Protein AF-A0A9E5TF34-F1 (afdb_monomer)

Radius of gyration: 21.6 Å; Cα contacts (8 Å, |Δi|>4): 154; chains: 1; bounding box: 51×28×66 Å

pLDDT: mean 82.05, std 12.71, range [47.19, 98.06]

Secondary structure (DSSP, 8-state):
---GGGTHHHHHHHHHHHHHHHHHHHHHHTTS-TTSTHHHHHHHHHHHHHHHHHHHHHHHHH-----HHHHHHHHHHHHHHHHHHHHS---S--HHHHHHHHHHHHHTT--TTT--TT-GGGGGG--TTGGG-S-TTS---S-HHHHHHHHHHHHS-S-HHHHHHHHHHHHHHHHHHHHHHHHHHTT---

Solvent-accessible surface area (backbone atoms only — not comparable to full-atom values): 10791 Å² total; per-residue (Å²): 130,85,60,75,67,71,64,51,47,61,53,30,38,48,29,50,48,49,28,55,52,44,53,56,52,38,58,56,49,72,75,53,72,91,90,51,74,47,66,60,52,36,51,50,44,50,51,53,28,52,50,32,45,52,51,25,52,52,55,47,72,76,53,75,66,77,52,57,71,44,53,51,50,46,53,52,51,53,50,52,53,50,53,54,61,65,73,49,78,82,82,87,62,46,59,67,43,44,40,38,47,45,6,46,38,44,72,71,75,41,67,41,68,81,46,24,73,67,36,75,92,46,53,90,73,62,53,90,58,55,78,57,34,65,70,37,82,48,44,61,85,73,55,73,74,57,48,54,53,21,32,56,57,41,68,64,78,59,65,62,69,64,51,53,51,52,49,52,50,51,51,52,51,50,48,53,52,50,53,52,51,48,32,61,74,68,70,48,80,105

Structure (mmCIF, N/CA/C/O backbone):
data_AF-A0A9E5TF34-F1
#
_entry.id   AF-A0A9E5TF34-F1
#
loop_
_atom_site.group_PDB
_atom_site.id
_atom_site.type_symbol
_atom_site.label_atom_id
_atom_site.label_alt_id
_atom_site.label_comp_id
_atom_site.label_asym_id
_atom_site.label_entity_id
_atom_site.label_seq_id
_atom_site.pdbx_PDB_ins_code
_atom_site.Cartn_x
_atom_site.Cartn_y
_atom_site.Cartn_z
_atom_site.occupancy
_atom_site.B_iso_or_equiv
_atom_site.auth_seq_id
_atom_site.auth_comp_id
_atom_site.auth_asym_id
_atom_site.auth_atom_id
_atom_site.pdbx_PDB_model_num
ATOM 1 N N . MET A 1 1 ? -25.375 3.883 40.857 1.00 47.19 1 MET A N 1
ATOM 2 C CA . MET A 1 1 ? -24.894 2.564 40.409 1.00 47.19 1 MET A CA 1
ATOM 3 C C . MET A 1 1 ? -24.081 2.859 39.172 1.00 47.19 1 MET A C 1
ATOM 5 O O . MET A 1 1 ? -24.678 3.246 38.175 1.00 47.19 1 MET A O 1
ATOM 9 N N . ASP A 1 2 ? -22.755 2.876 39.300 1.00 53.03 2 ASP A N 1
ATOM 10 C CA . ASP A 1 2 ? -21.880 3.090 38.150 1.00 53.03 2 ASP A CA 1
ATOM 11 C C . ASP A 1 2 ? -22.092 1.941 37.180 1.00 53.03 2 ASP A C 1
ATOM 13 O O . ASP A 1 2 ? -22.080 0.778 37.578 1.00 53.03 2 ASP A O 1
ATOM 17 N N . ASP A 1 3 ? -22.401 2.291 35.938 1.00 56.22 3 ASP A N 1
ATOM 18 C CA . ASP A 1 3 ? -22.606 1.331 34.872 1.00 56.22 3 ASP A CA 1
ATOM 19 C C . ASP A 1 3 ? -21.235 0.736 34.506 1.00 56.22 3 ASP A C 1
ATOM 21 O O . ASP A 1 3 ? -20.420 1.448 33.907 1.00 56.22 3 ASP A O 1
ATOM 25 N N . PRO A 1 4 ? -20.943 -0.535 34.852 1.00 54.88 4 PRO A N 1
ATOM 26 C CA . PRO A 1 4 ? -19.662 -1.161 34.524 1.00 54.88 4 PRO A CA 1
ATOM 27 C C . PRO A 1 4 ? -19.432 -1.239 33.003 1.00 54.88 4 PRO A C 1
ATOM 29 O O . PRO A 1 4 ? -18.316 -1.494 32.553 1.00 54.88 4 PRO A O 1
ATOM 32 N N . GLU A 1 5 ? -20.462 -0.988 32.185 1.00 51.44 5 GLU A N 1
ATOM 33 C CA . GLU A 1 5 ? -20.355 -0.884 30.729 1.00 51.44 5 GLU A CA 1
ATOM 34 C C . GLU A 1 5 ? -19.673 0.416 30.267 1.00 51.44 5 GLU A C 1
ATOM 36 O O . GLU A 1 5 ? -19.118 0.456 29.169 1.00 51.44 5 GLU A O 1
ATOM 41 N N . ARG A 1 6 ? -19.622 1.457 31.112 1.00 56.06 6 ARG A N 1
ATOM 42 C CA . ARG A 1 6 ? -18.973 2.746 30.808 1.00 56.06 6 ARG A CA 1
ATOM 43 C C . ARG A 1 6 ? -17.440 2.689 30.893 1.00 56.06 6 ARG A C 1
ATOM 45 O O . ARG A 1 6 ? -16.770 3.545 30.315 1.00 56.06 6 ARG A O 1
ATOM 52 N N . GLU A 1 7 ? -16.882 1.683 31.570 1.00 60.53 7 GLU A N 1
ATOM 53 C CA . GLU A 1 7 ? -15.438 1.559 31.831 1.00 60.53 7 GLU A CA 1
ATOM 54 C C . GLU A 1 7 ? -14.662 0.784 30.750 1.00 60.53 7 GLU A C 1
ATOM 56 O O . GLU A 1 7 ? -13.449 0.939 30.637 1.00 60.53 7 GLU A O 1
ATOM 61 N N . ILE A 1 8 ? -15.327 -0.012 29.904 1.00 59.19 8 ILE A N 1
ATOM 62 C CA . ILE A 1 8 ? -14.643 -0.913 28.951 1.00 59.19 8 ILE A CA 1
ATOM 63 C C . ILE A 1 8 ? -14.302 -0.222 27.623 1.00 59.19 8 ILE A C 1
ATOM 65 O O . ILE A 1 8 ? -13.216 -0.420 27.069 1.00 59.19 8 ILE A O 1
ATOM 69 N N . THR A 1 9 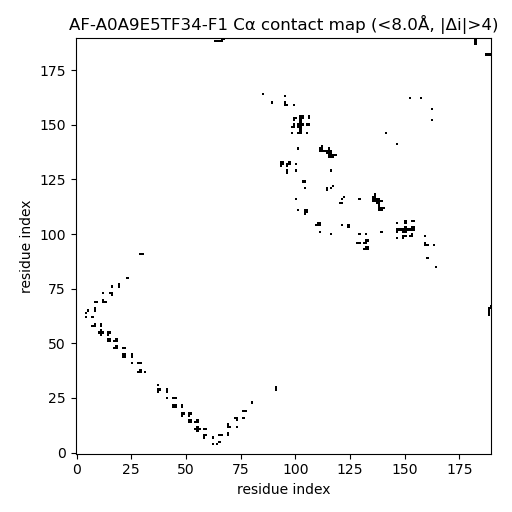? -15.192 0.625 27.109 1.00 64.06 9 THR A N 1
ATOM 70 C CA . THR A 1 9 ? -14.953 1.403 25.886 1.00 64.06 9 THR A CA 1
ATOM 71 C C . THR A 1 9 ? -13.684 2.264 25.934 1.00 64.06 9 THR A C 1
ATOM 73 O O . THR A 1 9 ? -12.927 2.236 24.957 1.00 64.06 9 THR A O 1
ATOM 76 N N . PRO A 1 10 ? -13.383 3.000 27.025 1.00 66.69 10 PRO A N 1
ATOM 77 C CA . PRO A 1 10 ? -12.146 3.768 27.093 1.00 66.69 10 PRO A CA 1
ATOM 78 C C . PRO A 1 10 ? -10.885 2.910 27.028 1.00 66.69 10 PRO A C 1
ATOM 80 O O . PRO A 1 10 ? -9.897 3.338 26.439 1.00 66.69 10 PRO A O 1
ATOM 83 N N . ILE A 1 11 ? -10.936 1.675 27.529 1.00 71.88 11 ILE A N 1
ATOM 84 C CA . ILE A 1 11 ? -9.816 0.732 27.456 1.00 71.88 11 ILE A CA 1
ATOM 85 C C . ILE A 1 11 ? -9.606 0.266 26.010 1.00 71.88 11 ILE A C 1
ATOM 87 O O . ILE A 1 11 ? -8.489 0.328 25.503 1.00 71.88 11 ILE A O 1
ATOM 91 N N . ALA A 1 12 ? -10.667 -0.147 25.309 1.00 68.38 12 ALA A N 1
ATOM 92 C CA . ALA A 1 12 ? -10.559 -0.591 23.917 1.00 68.38 12 ALA A CA 1
ATOM 93 C C . ALA A 1 12 ? -10.088 0.533 22.976 1.00 68.38 12 ALA A C 1
ATOM 95 O O . ALA A 1 12 ? -9.212 0.314 22.139 1.00 68.38 12 ALA A O 1
ATOM 96 N N . GLY A 1 13 ? -10.622 1.748 23.140 1.00 68.75 13 GLY A N 1
ATOM 97 C CA . GLY A 1 13 ? -10.180 2.920 22.383 1.00 68.75 13 GLY A CA 1
ATOM 98 C C . GLY A 1 13 ? -8.715 3.271 22.655 1.00 68.75 13 GLY A C 1
ATOM 99 O O . GLY A 1 13 ? -7.948 3.474 21.716 1.00 68.75 13 GLY A O 1
ATOM 100 N N . PHE A 1 14 ? -8.297 3.256 23.923 1.00 73.62 14 PHE A N 1
ATOM 101 C CA . PHE A 1 14 ? -6.904 3.474 24.313 1.00 73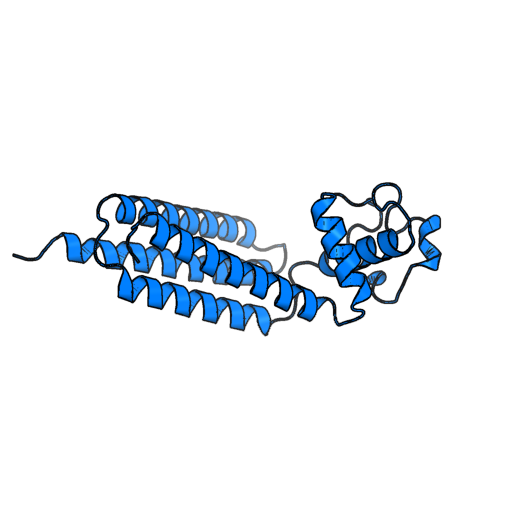.62 14 PHE A CA 1
ATOM 102 C C . PHE A 1 14 ? -5.949 2.444 23.694 1.00 73.62 14 PHE A C 1
ATOM 104 O O . PHE A 1 14 ? -4.907 2.826 23.162 1.00 73.62 14 PHE A O 1
ATOM 111 N N . LEU A 1 15 ? -6.311 1.156 23.696 1.00 76.12 15 LEU A N 1
ATOM 112 C CA . LEU A 1 15 ? -5.503 0.089 23.095 1.00 76.12 15 LEU A CA 1
ATOM 113 C C . LEU A 1 15 ? -5.318 0.275 21.580 1.00 76.12 15 LEU A C 1
ATOM 115 O O . LEU A 1 15 ? -4.223 0.045 21.066 1.00 76.12 15 LEU A O 1
ATOM 119 N N . LEU A 1 16 ? -6.351 0.737 20.867 1.00 75.25 16 LEU A N 1
ATOM 120 C CA . LEU A 1 16 ? -6.266 1.035 19.432 1.00 75.25 16 LEU A CA 1
ATOM 121 C C . LEU A 1 16 ? -5.418 2.283 19.140 1.00 75.25 16 LEU A C 1
ATOM 123 O O . LEU A 1 16 ? -4.656 2.299 18.173 1.00 75.25 16 LEU A O 1
ATOM 127 N N . CYS A 1 17 ? -5.486 3.307 19.993 1.00 74.69 17 CYS A N 1
ATOM 128 C CA . CYS A 1 17 ? -4.595 4.465 19.904 1.00 74.69 17 CYS A CA 1
ATOM 129 C C . CYS A 1 17 ? -3.131 4.072 20.173 1.00 74.69 17 CYS A C 1
ATOM 131 O O . CYS A 1 17 ? -2.233 4.484 19.439 1.00 74.69 17 CYS A O 1
ATOM 133 N N . LEU A 1 18 ? -2.889 3.236 21.190 1.00 73.62 18 LEU A N 1
ATOM 134 C CA . LEU A 1 18 ? -1.562 2.725 21.539 1.00 73.62 18 LEU A CA 1
ATOM 135 C C . LEU A 1 18 ? -0.967 1.880 20.404 1.00 73.62 18 LEU A C 1
ATOM 137 O O . LEU A 1 18 ? 0.204 2.047 20.077 1.00 73.62 18 LEU A O 1
ATOM 141 N N . LEU A 1 19 ? -1.779 1.041 19.752 1.00 75.50 19 LEU A N 1
ATOM 142 C CA . LEU A 1 19 ? -1.405 0.325 18.530 1.00 75.50 19 LEU A CA 1
ATOM 143 C C . LEU A 1 19 ? -0.899 1.285 17.443 1.00 75.50 19 LEU A C 1
ATOM 145 O O . LEU A 1 19 ? 0.182 1.069 16.898 1.00 75.50 19 LEU A O 1
ATOM 149 N N . GLY A 1 20 ? -1.645 2.356 17.152 1.00 69.69 20 GLY A N 1
ATOM 150 C CA . GLY A 1 20 ? -1.239 3.355 16.158 1.00 69.69 20 GLY A CA 1
ATOM 151 C C . GLY A 1 20 ? 0.121 3.991 16.475 1.00 69.69 20 GLY A C 1
ATOM 152 O O . GLY A 1 20 ? 0.954 4.156 15.585 1.00 69.69 20 GLY A O 1
ATOM 153 N N . LEU A 1 21 ? 0.381 4.276 17.753 1.00 70.25 21 LEU A N 1
ATOM 154 C CA . LEU A 1 21 ? 1.653 4.839 18.217 1.00 70.25 21 LEU A CA 1
ATOM 155 C C . LEU A 1 21 ? 2.814 3.837 18.137 1.00 70.25 21 LEU A C 1
ATOM 157 O O . LEU A 1 21 ? 3.917 4.206 17.737 1.00 70.25 21 LEU A O 1
ATOM 161 N N . VAL A 1 22 ? 2.576 2.566 18.470 1.00 72.00 22 VAL A N 1
ATOM 162 C CA . VAL A 1 22 ? 3.583 1.498 18.364 1.00 72.00 22 VAL A CA 1
ATOM 163 C C . VAL A 1 22 ? 3.961 1.242 16.904 1.00 72.00 22 VAL A C 1
ATOM 165 O O . VAL A 1 22 ? 5.144 1.089 16.600 1.00 72.00 22 VAL A O 1
ATOM 168 N N . LEU A 1 23 ? 2.990 1.269 15.986 1.00 69.00 23 LEU A N 1
ATOM 169 C CA . LEU A 1 23 ? 3.249 1.164 14.547 1.00 69.00 23 LEU A CA 1
ATOM 170 C C . LEU A 1 23 ? 4.110 2.328 14.036 1.00 69.00 23 LEU A C 1
ATOM 172 O O . LEU A 1 23 ? 5.080 2.097 13.313 1.00 69.00 23 LEU A O 1
ATOM 176 N N . ALA A 1 24 ? 3.811 3.560 14.457 1.00 69.38 24 ALA A N 1
ATOM 177 C CA . ALA A 1 24 ? 4.609 4.736 14.109 1.00 69.38 24 ALA A CA 1
ATOM 178 C C . ALA A 1 24 ? 6.049 4.650 14.656 1.00 69.38 24 ALA A C 1
ATOM 180 O O . ALA A 1 24 ? 7.010 4.925 13.935 1.00 69.38 24 ALA A O 1
ATOM 181 N N . GLY A 1 25 ? 6.217 4.197 15.905 1.00 68.62 25 GLY A N 1
ATOM 182 C CA . GLY A 1 25 ? 7.534 3.968 16.509 1.00 68.62 25 GLY A CA 1
ATOM 183 C C . GLY A 1 25 ? 8.329 2.850 15.823 1.00 68.62 25 GLY A C 1
ATOM 184 O O . GLY A 1 25 ? 9.539 2.972 15.639 1.00 68.62 25 GLY A O 1
ATOM 185 N N . GLY A 1 26 ? 7.652 1.788 15.378 1.00 65.38 26 GLY A N 1
ATOM 186 C CA . GLY A 1 26 ? 8.269 0.701 14.619 1.00 65.38 26 GLY A CA 1
ATOM 187 C C . GLY A 1 26 ? 8.808 1.152 13.260 1.00 65.38 26 GLY A C 1
ATOM 188 O O . GLY A 1 26 ? 9.901 0.750 12.871 1.00 65.38 26 GLY A O 1
ATOM 189 N N . ILE A 1 27 ? 8.090 2.040 12.567 1.00 65.00 27 ILE A N 1
ATOM 190 C CA . ILE A 1 27 ? 8.549 2.638 11.304 1.00 65.00 27 ILE A CA 1
ATOM 191 C C . ILE A 1 27 ? 9.820 3.470 11.518 1.00 65.00 27 ILE A C 1
ATOM 193 O O . ILE A 1 27 ? 10.740 3.389 10.709 1.00 65.00 27 ILE A O 1
ATOM 197 N N . TRP A 1 28 ? 9.907 4.221 12.619 1.00 66.50 28 TRP A N 1
ATOM 198 C CA . TRP A 1 28 ? 11.118 4.970 12.970 1.00 66.50 28 TRP A CA 1
ATOM 199 C C . TRP A 1 28 ? 12.311 4.045 13.255 1.00 66.50 28 TRP A C 1
ATOM 201 O O . TRP A 1 28 ? 13.421 4.304 12.794 1.00 66.50 28 TRP A O 1
ATOM 211 N N . ALA A 1 29 ? 12.082 2.925 13.947 1.00 63.88 29 ALA A N 1
ATOM 212 C CA . ALA A 1 29 ? 13.128 1.949 14.256 1.00 63.88 29 ALA A CA 1
ATOM 213 C C . ALA A 1 29 ? 13.736 1.299 12.996 1.00 63.88 29 ALA A C 1
ATOM 215 O O . ALA A 1 29 ? 14.945 1.066 12.952 1.00 63.88 29 ALA A O 1
ATOM 216 N N . LEU A 1 30 ? 12.933 1.078 11.947 1.00 62.31 30 LEU A N 1
ATOM 217 C CA . LEU A 1 30 ? 13.385 0.534 10.655 1.00 62.31 30 LEU A CA 1
ATOM 218 C C . LEU A 1 30 ? 14.317 1.476 9.869 1.00 62.31 30 LEU A C 1
ATOM 220 O O . LEU A 1 30 ? 14.935 1.041 8.903 1.00 62.31 30 LEU A O 1
ATOM 224 N N . GLN A 1 31 ? 14.437 2.746 10.266 1.00 63.12 31 GLN A N 1
ATOM 225 C CA . GLN A 1 31 ? 15.317 3.730 9.619 1.00 63.12 31 GLN A CA 1
ATOM 226 C C . GLN A 1 31 ? 16.719 3.794 10.249 1.00 63.12 31 GLN A C 1
ATOM 228 O O . GLN A 1 31 ? 17.549 4.603 9.833 1.00 63.12 31 GLN A O 1
ATOM 233 N N . THR A 1 32 ? 16.993 2.975 11.266 1.00 59.28 32 THR A N 1
ATOM 234 C CA . THR A 1 32 ? 18.274 2.975 11.985 1.00 59.28 32 THR A CA 1
ATOM 235 C C . THR A 1 32 ? 19.204 1.853 11.489 1.00 59.28 32 THR A C 1
ATOM 237 O O . THR A 1 32 ? 18.717 0.858 10.956 1.00 59.28 32 THR A O 1
ATOM 240 N N . PRO A 1 33 ? 20.542 1.995 11.607 1.00 58.53 33 PRO A N 1
ATOM 241 C CA . PRO A 1 33 ? 21.504 1.078 10.985 1.00 58.53 33 PRO A CA 1
ATOM 242 C C . PRO A 1 33 ? 21.319 -0.396 11.385 1.00 58.53 33 PRO A C 1
ATOM 244 O O . PRO A 1 33 ? 21.038 -0.696 12.546 1.00 58.53 33 PRO A O 1
ATOM 247 N N . GLU A 1 34 ? 21.587 -1.304 10.438 1.00 58.53 34 GLU A N 1
ATOM 248 C CA . GLU A 1 34 ? 21.331 -2.762 10.483 1.00 58.53 34 GLU A CA 1
ATOM 249 C C . GLU A 1 34 ? 21.905 -3.515 11.706 1.00 58.53 34 GLU A C 1
ATOM 251 O O . GLU A 1 34 ? 21.469 -4.623 12.011 1.00 58.53 34 GLU A O 1
ATOM 256 N N . ASN A 1 35 ? 22.850 -2.922 12.441 1.00 56.38 35 ASN A N 1
ATOM 257 C CA . ASN A 1 35 ? 23.606 -3.585 13.513 1.00 56.38 35 ASN A CA 1
ATOM 258 C C . ASN A 1 35 ? 22.986 -3.465 14.913 1.00 56.38 35 ASN A C 1
ATOM 260 O O . ASN A 1 35 ? 23.586 -3.915 15.890 1.00 56.38 35 ASN A O 1
ATOM 264 N N . ALA A 1 36 ? 21.832 -2.821 15.052 1.00 61.25 36 ALA A N 1
ATOM 265 C CA . ALA A 1 36 ? 21.218 -2.598 16.354 1.00 61.25 36 ALA A CA 1
ATOM 266 C C . ALA A 1 36 ? 20.052 -3.576 16.616 1.00 61.25 36 ALA A C 1
ATOM 268 O O . ALA A 1 36 ? 19.411 -4.042 15.672 1.00 61.25 36 ALA A O 1
ATOM 269 N N . PRO A 1 37 ? 19.736 -3.908 17.888 1.00 62.16 37 PRO A N 1
ATOM 270 C CA . PRO A 1 37 ? 18.732 -4.921 18.259 1.00 62.16 37 PRO A CA 1
ATOM 271 C C . PRO A 1 37 ? 17.283 -4.514 17.922 1.00 62.16 37 PRO A C 1
ATOM 273 O O . PRO A 1 37 ? 16.320 -5.101 18.411 1.00 62.16 37 PRO A O 1
ATOM 276 N N . TRP A 1 38 ? 17.103 -3.503 17.075 1.00 64.38 38 TRP A N 1
ATOM 277 C CA . TRP A 1 38 ? 15.817 -2.965 16.667 1.00 64.38 38 TRP A CA 1
ATOM 278 C C . TRP A 1 38 ? 14.964 -3.972 15.914 1.00 64.38 38 TRP A C 1
ATOM 280 O O . TRP A 1 38 ? 13.752 -3.857 15.982 1.00 64.38 38 TRP A O 1
ATOM 290 N N . GLY A 1 39 ? 15.547 -4.984 15.263 1.00 67.56 39 GLY A N 1
ATOM 291 C CA . GLY A 1 39 ? 14.767 -6.043 14.619 1.00 67.56 39 GLY A CA 1
ATOM 292 C C . GLY A 1 39 ? 13.889 -6.810 15.615 1.00 67.56 39 GLY A C 1
ATOM 293 O O . GLY A 1 39 ? 12.684 -6.945 15.409 1.00 67.56 39 GLY A O 1
ATOM 294 N N . SER A 1 40 ? 14.458 -7.258 16.739 1.00 72.81 40 SER A N 1
ATOM 295 C CA . SER A 1 40 ? 13.697 -7.975 17.772 1.00 72.81 40 SER A CA 1
ATOM 296 C C . SER A 1 40 ? 12.770 -7.046 18.554 1.00 72.81 40 SER A C 1
ATOM 298 O O . SER A 1 40 ? 11.650 -7.443 18.865 1.00 72.81 40 SER A O 1
ATOM 300 N N . LEU A 1 41 ? 13.180 -5.800 18.812 1.00 73.69 41 LEU A N 1
ATOM 301 C CA . LEU A 1 41 ? 12.320 -4.786 19.435 1.00 73.69 41 LEU A CA 1
ATOM 302 C C . LEU A 1 41 ? 11.145 -4.383 18.535 1.00 73.69 41 LEU A C 1
ATOM 304 O O . LEU A 1 41 ? 10.038 -4.204 19.032 1.00 73.69 41 LEU A O 1
ATOM 308 N N . PHE A 1 42 ? 11.356 -4.293 17.223 1.00 72.25 42 PHE A N 1
ATOM 309 C CA . PHE A 1 42 ? 10.310 -4.053 16.234 1.00 72.25 42 PHE A CA 1
ATOM 310 C C . PHE A 1 42 ? 9.311 -5.206 16.231 1.00 72.25 42 PHE A C 1
ATOM 312 O O . PHE A 1 42 ? 8.115 -4.973 16.368 1.00 72.25 42 PHE A O 1
ATOM 319 N N . VAL A 1 43 ? 9.788 -6.453 16.154 1.00 78.06 43 VAL A N 1
ATOM 320 C CA . VAL A 1 43 ? 8.921 -7.640 16.200 1.00 78.06 43 VAL A CA 1
ATOM 321 C C . VAL A 1 43 ? 8.159 -7.721 17.525 1.00 78.06 43 VAL A C 1
ATOM 323 O O . VAL A 1 43 ? 6.954 -7.967 17.519 1.00 78.06 43 VAL A O 1
ATOM 326 N N . ALA A 1 44 ? 8.821 -7.472 18.657 1.00 80.81 44 ALA A N 1
ATOM 327 C CA . ALA A 1 44 ? 8.179 -7.455 19.969 1.00 80.81 44 ALA A CA 1
ATOM 328 C C . ALA A 1 44 ? 7.128 -6.339 20.069 1.00 80.81 44 ALA A C 1
ATOM 330 O O . ALA A 1 44 ? 6.012 -6.585 20.521 1.00 80.81 44 ALA A O 1
ATOM 331 N N . GLY A 1 45 ? 7.452 -5.137 19.586 1.00 80.25 45 GLY A N 1
ATOM 332 C CA . GLY A 1 45 ? 6.518 -4.019 19.491 1.00 80.25 45 GLY A CA 1
ATOM 333 C C . GLY A 1 45 ? 5.295 -4.383 18.655 1.00 80.25 45 GLY A C 1
ATOM 334 O O . GLY A 1 45 ? 4.171 -4.222 19.122 1.00 80.25 45 GLY A O 1
ATOM 335 N N . GLN A 1 46 ? 5.497 -4.972 17.474 1.00 76.94 46 GLN A N 1
ATOM 336 C CA . GLN A 1 46 ? 4.412 -5.446 16.614 1.00 76.94 46 GLN A CA 1
ATOM 337 C C . GLN A 1 46 ? 3.546 -6.503 17.305 1.00 76.94 46 GLN A C 1
ATOM 339 O O . GLN A 1 46 ? 2.321 -6.417 17.259 1.00 76.94 46 GLN A O 1
ATOM 3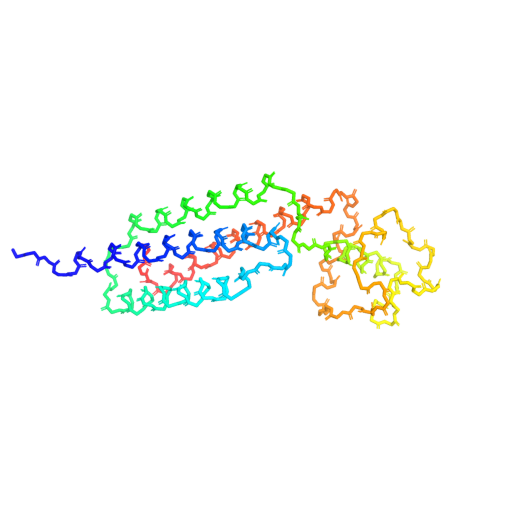44 N N . ALA A 1 47 ? 4.152 -7.467 18.000 1.00 82.88 47 ALA A N 1
ATOM 345 C CA . ALA A 1 47 ? 3.415 -8.482 18.747 1.00 82.88 47 ALA A CA 1
ATOM 346 C C . ALA A 1 47 ? 2.548 -7.867 19.861 1.00 82.88 47 ALA A C 1
ATOM 348 O O . ALA A 1 47 ? 1.385 -8.244 20.011 1.00 82.88 47 ALA A O 1
ATOM 349 N N . VAL A 1 48 ? 3.073 -6.883 20.601 1.00 83.88 48 VAL A N 1
ATOM 350 C CA . VAL A 1 48 ? 2.311 -6.131 21.615 1.00 83.88 48 VAL A CA 1
ATOM 351 C C . VAL A 1 48 ? 1.159 -5.360 20.972 1.00 83.88 48 VAL A C 1
ATOM 353 O O . VAL A 1 48 ? 0.037 -5.403 21.474 1.00 83.88 48 VAL A O 1
ATOM 356 N N . ALA A 1 49 ? 1.408 -4.712 19.835 1.00 78.81 49 ALA A N 1
ATOM 357 C CA . ALA A 1 49 ? 0.400 -4.014 19.045 1.00 78.81 49 ALA A CA 1
ATOM 358 C C . ALA A 1 49 ? -0.742 -4.956 18.611 1.00 78.81 49 ALA A C 1
ATOM 360 O O . ALA A 1 49 ? -1.916 -4.662 18.848 1.00 78.81 49 ALA A O 1
ATOM 361 N N . PHE A 1 50 ? -0.416 -6.121 18.047 1.00 81.81 50 PHE A N 1
ATOM 362 C CA . PHE A 1 5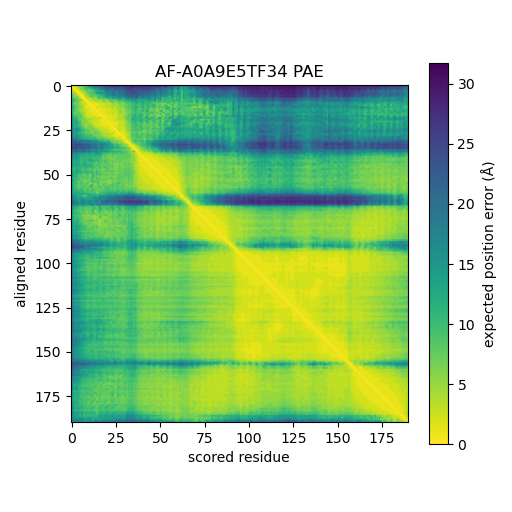0 ? -1.406 -7.137 17.678 1.00 81.81 50 PHE A CA 1
ATOM 363 C C . PHE A 1 50 ? -2.164 -7.685 18.893 1.00 81.81 50 PHE A C 1
ATOM 365 O O . PHE A 1 50 ? -3.375 -7.895 18.810 1.00 81.81 50 PHE A O 1
ATOM 372 N N . GLY A 1 51 ? -1.490 -7.868 20.031 1.00 84.88 51 GLY A N 1
ATOM 373 C CA . GLY A 1 51 ? -2.131 -8.245 21.291 1.00 84.88 51 GLY A CA 1
ATOM 374 C C . GLY A 1 51 ? -3.142 -7.198 21.769 1.00 84.88 51 GLY A C 1
ATOM 375 O O . GLY A 1 51 ? -4.275 -7.543 22.104 1.00 84.88 51 GLY A O 1
ATOM 376 N N . ALA A 1 52 ? -2.771 -5.915 21.729 1.00 81.94 52 ALA A N 1
ATOM 377 C CA . ALA A 1 52 ? -3.653 -4.797 22.063 1.00 81.94 52 ALA A CA 1
ATOM 378 C C . ALA A 1 52 ? -4.862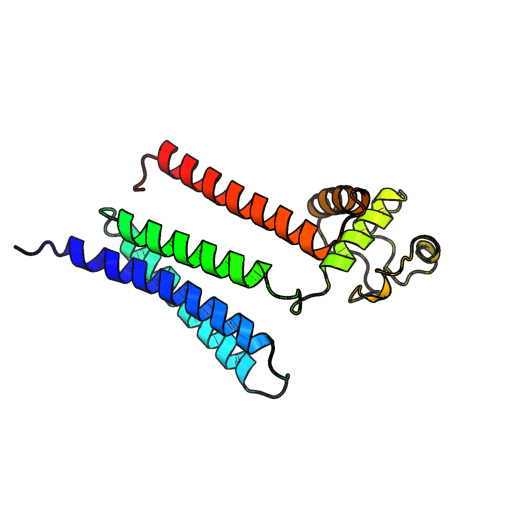 -4.714 21.113 1.00 81.94 52 ALA A C 1
ATOM 380 O O . ALA A 1 52 ? -5.990 -4.530 21.570 1.00 81.94 52 ALA A O 1
ATOM 381 N N . TYR A 1 53 ? -4.648 -4.925 19.809 1.00 80.38 53 TYR A N 1
ATOM 382 C CA . TYR A 1 53 ? -5.718 -5.006 18.813 1.00 80.38 53 TYR A CA 1
ATOM 383 C C . TYR A 1 53 ? -6.697 -6.150 19.110 1.00 80.38 53 TYR A C 1
ATOM 385 O O . TYR A 1 53 ? -7.908 -5.936 19.157 1.00 80.38 53 TYR A O 1
ATOM 393 N N . ALA A 1 54 ? -6.186 -7.359 19.360 1.00 82.81 54 ALA A N 1
ATOM 394 C CA . ALA A 1 54 ? -7.008 -8.526 19.671 1.00 82.81 54 ALA A CA 1
ATOM 395 C C . ALA A 1 54 ? -7.817 -8.327 20.963 1.00 82.81 54 ALA A C 1
ATOM 397 O O . ALA A 1 54 ? -9.012 -8.622 20.994 1.00 82.81 54 ALA A O 1
ATOM 398 N N . ALA A 1 55 ? -7.198 -7.766 22.007 1.00 82.12 55 ALA A N 1
ATOM 399 C CA . ALA A 1 55 ? -7.886 -7.415 23.244 1.00 82.12 55 ALA A CA 1
ATOM 400 C C . ALA A 1 55 ? -9.002 -6.385 22.997 1.00 82.12 55 ALA A C 1
ATOM 402 O O . ALA A 1 55 ? -10.129 -6.595 23.443 1.00 82.12 55 ALA A O 1
ATOM 403 N N . ALA A 1 56 ? -8.736 -5.327 22.223 1.00 78.25 56 ALA A N 1
ATOM 404 C CA . ALA A 1 56 ? -9.753 -4.344 21.853 1.00 78.25 56 ALA A CA 1
ATOM 405 C C . ALA A 1 56 ? -10.932 -4.985 21.097 1.00 78.25 56 ALA A C 1
ATOM 407 O O . ALA A 1 56 ? -12.086 -4.704 21.420 1.00 78.25 56 ALA A O 1
ATOM 408 N N . LEU A 1 57 ? -10.670 -5.896 20.151 1.00 78.50 57 LEU A N 1
ATOM 409 C CA . LEU A 1 57 ? -11.721 -6.627 19.432 1.00 78.50 57 LEU A CA 1
ATOM 410 C C . LEU A 1 57 ? -12.589 -7.485 20.362 1.00 78.50 57 LEU A C 1
ATOM 412 O O . LEU A 1 57 ? -13.814 -7.485 20.224 1.00 78.50 57 LEU A O 1
ATOM 416 N N . ILE A 1 58 ? -11.974 -8.204 21.307 1.00 81.62 58 ILE A N 1
ATOM 417 C CA . ILE A 1 58 ? -12.695 -9.031 22.288 1.00 81.62 58 ILE A CA 1
ATOM 418 C C . ILE A 1 58 ? -13.587 -8.143 23.161 1.00 81.62 58 ILE A C 1
ATOM 420 O O . ILE A 1 58 ? -14.781 -8.414 23.295 1.00 81.62 58 ILE A O 1
ATOM 424 N N . LEU A 1 59 ? -13.037 -7.050 23.694 1.00 76.00 59 LEU A N 1
ATOM 425 C CA . LEU A 1 59 ? -13.763 -6.119 24.559 1.00 76.00 59 LEU A CA 1
ATOM 426 C C . LEU A 1 59 ? -14.961 -5.477 23.841 1.00 76.00 59 LEU A C 1
ATOM 428 O O . LEU A 1 59 ? -16.066 -5.471 24.385 1.00 76.00 59 LEU A O 1
ATOM 432 N N . VAL A 1 60 ? -14.778 -5.012 22.598 1.00 72.94 60 VAL A N 1
ATOM 433 C CA . VAL A 1 60 ? -15.854 -4.411 21.785 1.00 72.94 60 VAL A CA 1
ATOM 434 C C . VAL A 1 60 ? -16.945 -5.430 21.446 1.00 72.94 60 VAL A C 1
ATOM 436 O O . VAL A 1 60 ? -18.132 -5.108 21.508 1.00 72.94 60 VAL A O 1
ATOM 439 N N . ARG A 1 61 ? -16.576 -6.679 21.129 1.00 72.44 61 ARG A N 1
ATOM 440 C CA . ARG A 1 61 ? -17.544 -7.746 20.819 1.00 72.44 61 ARG A CA 1
ATOM 441 C C . ARG A 1 61 ? -18.400 -8.125 22.029 1.00 72.44 61 ARG A C 1
ATOM 443 O O . ARG A 1 61 ? -19.550 -8.521 21.857 1.00 72.44 61 ARG A O 1
ATOM 450 N N . CYS A 1 62 ? -17.856 -8.009 23.239 1.00 69.50 62 CYS A N 1
ATOM 451 C CA . CYS A 1 62 ? -18.562 -8.361 24.465 1.00 69.50 62 CYS A CA 1
ATOM 452 C C . CYS A 1 62 ? -19.571 -7.299 24.934 1.00 69.50 62 CYS A C 1
ATOM 454 O O . CYS A 1 62 ? -20.492 -7.674 25.661 1.00 69.50 62 CYS A O 1
ATOM 456 N N . ARG A 1 63 ? -19.431 -6.014 24.558 1.00 65.38 63 ARG A N 1
ATOM 457 C CA . ARG A 1 63 ? -20.307 -4.909 25.017 1.00 65.38 63 ARG A CA 1
ATOM 458 C C . ARG A 1 63 ? -20.481 -3.806 23.950 1.00 65.38 63 ARG A C 1
ATOM 460 O O . ARG A 1 63 ? -19.747 -2.823 23.952 1.00 65.38 63 ARG A O 1
ATOM 467 N N . PRO A 1 64 ? -21.470 -3.917 23.045 1.00 59.62 64 PRO A N 1
ATOM 468 C CA . PRO A 1 64 ? -21.553 -3.095 21.831 1.00 59.62 64 PRO A CA 1
ATOM 469 C C . PRO A 1 64 ? -22.119 -1.666 22.007 1.00 59.62 64 PRO A C 1
ATOM 471 O O . PRO A 1 64 ? -22.715 -1.139 21.068 1.00 59.62 64 PRO A O 1
ATOM 474 N N . LYS A 1 65 ? -21.979 -1.003 23.166 1.00 61.50 65 LYS A N 1
ATOM 475 C CA . LYS A 1 65 ? -22.576 0.334 23.370 1.00 61.50 65 LYS A CA 1
ATOM 476 C C . LYS A 1 65 ? -21.568 1.421 23.757 1.00 61.50 65 LYS A C 1
ATOM 478 O O . LYS A 1 65 ? -20.735 1.250 24.634 1.00 61.50 65 LYS A O 1
ATOM 483 N N . ALA A 1 66 ? -21.737 2.561 23.075 1.00 61.06 66 ALA A N 1
ATOM 484 C CA . ALA A 1 66 ? -21.028 3.840 23.183 1.00 61.06 66 ALA A CA 1
ATOM 485 C C . ALA A 1 66 ? -19.557 3.852 22.722 1.00 61.06 66 ALA A C 1
ATOM 487 O O . ALA A 1 66 ? -18.661 3.928 23.547 1.00 61.06 66 ALA A O 1
ATOM 488 N N . ALA A 1 67 ? -19.321 3.885 21.401 1.00 58.34 67 ALA A N 1
ATOM 489 C CA . ALA A 1 67 ? -17.992 4.001 20.774 1.00 58.34 67 ALA A CA 1
ATOM 490 C C . ALA A 1 67 ? -17.667 5.395 20.180 1.00 58.34 67 ALA A C 1
ATOM 492 O O . ALA A 1 67 ? -16.591 5.584 19.614 1.00 58.34 67 ALA A O 1
ATOM 493 N N . SER A 1 68 ? -18.555 6.390 20.308 1.00 67.81 68 SER A N 1
ATOM 494 C CA . SER A 1 68 ? -18.501 7.587 19.451 1.00 67.81 68 SER A CA 1
ATOM 495 C C . SER A 1 68 ? -17.243 8.450 19.625 1.00 67.81 68 SER A C 1
ATOM 497 O O . SER A 1 68 ? -16.624 8.824 18.631 1.00 67.81 68 SER A O 1
ATOM 499 N N . ILE A 1 69 ? -16.812 8.747 20.858 1.00 73.00 69 ILE A N 1
ATOM 500 C CA . ILE A 1 69 ? -15.626 9.599 21.079 1.00 73.00 69 ILE A CA 1
ATOM 501 C C . ILE A 1 69 ? -14.316 8.892 20.708 1.00 73.00 69 ILE A C 1
ATOM 503 O O . ILE A 1 69 ? -13.396 9.518 20.189 1.00 73.00 69 ILE A O 1
ATOM 507 N N . TRP A 1 70 ? -14.245 7.576 20.913 1.00 75.44 70 TRP A N 1
ATOM 508 C CA . TRP A 1 70 ? -13.058 6.783 20.597 1.00 75.44 70 TRP A CA 1
ATOM 509 C C . TRP A 1 70 ? -12.907 6.557 19.104 1.00 75.44 70 TRP A C 1
ATOM 511 O O . TRP A 1 70 ? -11.789 6.630 18.607 1.00 75.44 70 TRP A O 1
ATOM 521 N N . LEU A 1 71 ? -14.012 6.378 18.372 1.00 75.69 71 LEU A N 1
ATOM 522 C CA . LEU A 1 71 ? -13.963 6.358 16.915 1.00 75.69 71 LEU A CA 1
ATOM 523 C C . LEU A 1 71 ? -13.396 7.675 16.371 1.00 75.69 71 LEU A C 1
ATOM 525 O O . LEU A 1 71 ? -12.517 7.650 15.514 1.00 75.69 71 LEU A O 1
ATOM 529 N N . ILE A 1 72 ? -13.849 8.819 16.897 1.00 80.38 72 ILE A N 1
ATOM 530 C CA . ILE A 1 72 ? -13.326 10.133 16.496 1.00 80.38 72 ILE A CA 1
ATOM 531 C C . ILE A 1 72 ? -11.823 10.220 16.780 1.00 80.38 72 ILE A C 1
ATOM 533 O O . ILE A 1 72 ? -11.066 10.604 15.893 1.00 80.38 72 ILE A O 1
ATOM 537 N N . LEU A 1 73 ? -11.373 9.825 17.974 1.00 81.81 73 LEU A N 1
ATOM 538 C CA . LEU A 1 73 ? -9.949 9.831 18.325 1.00 81.81 73 LEU A CA 1
ATOM 539 C C . LEU A 1 73 ? -9.118 8.918 17.412 1.00 81.81 73 LEU A C 1
ATOM 541 O O . LEU A 1 73 ? -8.065 9.338 16.937 1.00 81.81 73 LEU A O 1
ATOM 545 N N . ILE A 1 74 ? -9.604 7.711 17.109 1.00 81.38 74 ILE A N 1
ATOM 546 C CA . ILE A 1 74 ? -8.951 6.771 16.185 1.00 81.38 74 ILE A CA 1
ATOM 547 C C . ILE A 1 74 ? -8.828 7.391 14.793 1.00 81.38 74 ILE A C 1
ATOM 549 O O . ILE A 1 74 ? -7.752 7.348 14.200 1.00 81.38 74 ILE A O 1
ATOM 553 N N . LEU A 1 75 ? -9.900 7.999 14.277 1.00 83.56 75 LEU A N 1
ATOM 554 C CA . LEU A 1 75 ? -9.888 8.651 12.968 1.00 83.56 75 LEU A CA 1
ATOM 555 C C . LEU A 1 75 ? -8.937 9.853 12.941 1.00 83.56 75 LEU A C 1
ATOM 557 O O . LEU A 1 75 ? -8.190 10.007 11.979 1.00 83.56 75 LEU A O 1
ATOM 561 N N . VAL A 1 76 ? -8.909 10.675 13.995 1.00 86.75 76 VAL A N 1
ATOM 562 C CA . VAL A 1 76 ? -7.982 11.814 14.108 1.00 86.75 76 VAL A CA 1
ATOM 563 C C . VAL A 1 76 ? -6.530 11.339 14.127 1.00 86.75 76 VAL A C 1
ATOM 565 O O . VAL A 1 76 ? -5.709 11.879 13.386 1.00 86.75 76 VAL A O 1
ATOM 568 N N . ILE A 1 77 ? -6.209 10.309 14.917 1.00 85.75 77 ILE A N 1
ATOM 569 C CA . ILE A 1 77 ? -4.861 9.724 14.951 1.00 85.75 77 ILE A CA 1
ATOM 570 C C . ILE A 1 77 ? -4.505 9.135 13.584 1.00 85.75 77 ILE A C 1
ATOM 572 O O . ILE A 1 77 ? -3.424 9.413 13.074 1.00 85.75 77 ILE A O 1
ATOM 576 N N . ALA A 1 78 ? -5.412 8.387 12.952 1.00 84.62 78 ALA A N 1
ATOM 577 C CA . ALA A 1 78 ? -5.186 7.806 11.630 1.00 84.62 78 ALA A CA 1
ATOM 578 C C . ALA A 1 78 ? -4.905 8.879 10.564 1.00 84.62 78 ALA A C 1
ATOM 580 O O . ALA A 1 78 ? -3.973 8.733 9.773 1.00 84.62 78 ALA A O 1
ATOM 581 N N . VAL A 1 79 ? -5.661 9.984 10.571 1.00 87.50 79 VAL A N 1
ATOM 582 C CA . VAL A 1 79 ? -5.414 11.135 9.690 1.00 87.50 79 VAL A CA 1
ATOM 583 C C . VAL A 1 79 ? -4.063 11.777 10.000 1.00 87.50 79 VAL A C 1
ATOM 585 O O . VAL A 1 79 ? -3.300 12.037 9.073 1.00 87.50 79 VAL A O 1
ATOM 588 N N . GLY A 1 80 ? -3.730 11.985 11.277 1.00 87.38 80 GLY A N 1
ATOM 589 C CA . GLY A 1 80 ? -2.436 12.532 11.694 1.00 87.38 80 GLY A CA 1
ATOM 590 C C . GLY A 1 80 ? -1.254 11.694 11.197 1.00 87.38 80 GLY A C 1
ATOM 591 O O . GLY A 1 80 ? -0.332 12.234 10.588 1.00 87.38 80 GLY A O 1
ATOM 592 N N . LEU A 1 81 ? -1.326 10.369 11.365 1.00 83.81 81 LEU A N 1
ATOM 593 C CA . LEU A 1 81 ? -0.328 9.427 10.850 1.00 83.81 81 LEU A CA 1
ATOM 594 C C . LEU A 1 81 ? -0.249 9.456 9.317 1.00 83.81 81 LEU A C 1
ATOM 596 O O . LEU A 1 81 ? 0.840 9.387 8.750 1.00 83.81 81 LEU A O 1
ATOM 600 N N . ARG A 1 82 ? -1.383 9.601 8.617 1.00 85.56 82 ARG A N 1
ATOM 601 C CA . ARG A 1 82 ? -1.383 9.711 7.151 1.00 85.56 82 ARG A CA 1
ATOM 602 C C . ARG A 1 82 ? -0.760 11.004 6.646 1.00 85.56 82 ARG A C 1
ATOM 604 O O . ARG A 1 82 ? -0.043 10.957 5.649 1.00 85.56 82 ARG A O 1
ATOM 611 N N . VAL A 1 83 ? -1.005 12.128 7.316 1.00 85.75 83 VAL A N 1
ATOM 612 C CA . VAL A 1 83 ? -0.367 13.412 6.990 1.00 85.75 83 VAL A CA 1
ATOM 613 C C . VAL A 1 83 ? 1.141 13.319 7.208 1.00 85.75 83 VAL A C 1
ATOM 615 O O . VAL A 1 83 ? 1.909 13.694 6.328 1.00 85.75 83 VAL A O 1
ATOM 618 N N . GLU A 1 84 ? 1.570 12.759 8.336 1.00 84.19 84 GLU A N 1
ATOM 619 C CA . GLU A 1 84 ? 2.987 12.571 8.651 1.00 84.19 84 GLU A CA 1
ATOM 620 C C . GLU A 1 84 ? 3.694 11.686 7.608 1.00 84.19 84 GLU A C 1
ATOM 622 O O . GLU A 1 84 ? 4.719 12.087 7.051 1.00 84.19 84 GLU A O 1
ATOM 627 N N . ALA A 1 85 ? 3.085 10.559 7.227 1.00 80.44 85 ALA A N 1
ATOM 628 C CA . ALA A 1 85 ? 3.590 9.692 6.163 1.00 80.44 85 ALA A CA 1
ATOM 629 C C . ALA A 1 85 ? 3.630 10.376 4.781 1.00 80.44 85 ALA A C 1
ATOM 631 O O . ALA A 1 85 ? 4.516 10.088 3.974 1.00 80.44 85 ALA A O 1
ATOM 632 N N . PHE A 1 86 ? 2.685 11.277 4.489 1.00 82.06 86 PHE A N 1
ATOM 633 C CA . PHE A 1 86 ? 2.650 12.020 3.227 1.00 82.06 86 PHE A CA 1
ATOM 634 C C . PHE A 1 86 ? 3.776 13.059 3.130 1.00 82.06 86 PHE A C 1
ATOM 636 O O . PHE A 1 86 ? 4.305 13.285 2.043 1.00 82.06 86 PHE A O 1
ATOM 643 N N . LEU A 1 87 ? 4.154 13.677 4.252 1.00 82.69 87 LEU A N 1
ATOM 644 C CA . LEU A 1 87 ? 5.194 14.711 4.306 1.00 82.69 87 LEU A CA 1
ATOM 645 C C . LEU A 1 87 ? 6.622 14.148 4.277 1.00 82.69 87 LEU A C 1
ATOM 647 O O . LEU A 1 87 ? 7.552 14.871 3.923 1.00 82.69 87 LEU A O 1
ATOM 651 N N . ARG A 1 88 ? 6.815 12.876 4.636 1.00 77.94 88 ARG A N 1
ATOM 652 C CA . ARG A 1 88 ? 8.131 12.219 4.590 1.00 77.94 88 ARG A CA 1
ATOM 653 C C . ARG A 1 88 ? 8.546 11.843 3.170 1.00 77.94 88 ARG A C 1
ATOM 655 O O . ARG A 1 88 ? 7.720 11.804 2.264 1.00 77.94 88 ARG A O 1
ATOM 662 N N . SER A 1 89 ? 9.819 11.515 2.970 1.00 72.94 89 SER A N 1
ATOM 663 C CA . SER A 1 89 ? 10.317 10.877 1.743 1.00 72.94 89 SER A CA 1
ATOM 664 C C . SER A 1 89 ? 10.061 9.358 1.771 1.00 72.94 89 SER A C 1
ATOM 666 O O . SER A 1 89 ? 9.950 8.770 2.850 1.00 72.94 89 SER A O 1
ATOM 668 N N . PRO A 1 90 ? 9.867 8.700 0.610 1.00 70.50 90 PRO A N 1
ATOM 669 C CA . PRO A 1 90 ? 9.654 7.256 0.544 1.00 70.50 90 PRO A CA 1
ATOM 670 C C . PRO A 1 90 ? 10.984 6.514 0.748 1.00 70.50 90 PRO A C 1
ATOM 672 O O . PRO A 1 90 ? 11.622 6.087 -0.209 1.00 70.50 90 PRO A O 1
ATOM 675 N N . ASP A 1 91 ? 11.385 6.348 2.005 1.00 68.94 91 ASP A N 1
ATOM 676 C CA . ASP A 1 91 ? 12.720 5.830 2.343 1.00 68.94 91 ASP A CA 1
ATOM 677 C C . ASP A 1 91 ? 12.715 4.329 2.699 1.00 68.94 91 ASP A C 1
ATOM 679 O O . ASP A 1 91 ? 13.761 3.748 2.966 1.00 68.94 91 ASP A O 1
ATOM 683 N N . LEU A 1 92 ? 11.536 3.691 2.714 1.00 67.69 92 LEU A N 1
ATOM 684 C CA . LEU A 1 92 ? 11.361 2.293 3.141 1.00 67.69 92 LEU A CA 1
ATOM 685 C C . LEU A 1 92 ? 11.410 1.275 1.992 1.00 67.69 92 LEU A C 1
ATOM 687 O O . LEU A 1 92 ? 11.745 0.117 2.220 1.00 67.69 92 LEU A O 1
ATOM 691 N N . SER A 1 93 ? 11.035 1.666 0.770 1.00 79.06 93 SER A N 1
ATOM 692 C CA . SER A 1 93 ? 11.068 0.781 -0.402 1.00 79.06 93 SER A CA 1
ATOM 693 C C . SER A 1 93 ? 11.139 1.576 -1.704 1.00 79.06 93 SER A C 1
ATOM 695 O O . SER A 1 93 ? 10.568 2.661 -1.829 1.00 79.06 93 SER A O 1
ATOM 697 N N . THR A 1 94 ? 11.804 0.989 -2.699 1.00 86.44 94 THR A N 1
ATOM 698 C CA . THR A 1 94 ? 11.882 1.482 -4.077 1.00 86.44 94 THR A CA 1
ATOM 699 C C . THR A 1 94 ? 10.946 0.737 -5.042 1.00 86.44 94 THR A C 1
ATOM 701 O O . THR A 1 94 ? 10.993 0.978 -6.249 1.00 86.44 94 THR A O 1
ATOM 704 N N . ASP A 1 95 ? 10.036 -0.110 -4.542 1.00 90.50 95 ASP A N 1
ATOM 705 C CA . ASP A 1 95 ? 9.101 -0.891 -5.375 1.00 90.50 95 ASP A CA 1
ATOM 706 C C . ASP A 1 95 ? 8.191 -0.013 -6.246 1.00 90.50 95 ASP A C 1
ATOM 708 O O . ASP A 1 95 ? 7.757 -0.423 -7.319 1.00 90.50 95 ASP A O 1
ATOM 712 N N . LEU A 1 96 ? 7.951 1.240 -5.850 1.00 90.56 96 LEU A N 1
ATOM 713 C CA . LEU A 1 96 ? 7.207 2.203 -6.666 1.00 90.56 96 LEU A CA 1
ATOM 714 C C . LEU A 1 96 ? 7.808 2.376 -8.074 1.00 90.56 96 LEU A C 1
ATOM 716 O O . LEU A 1 96 ? 7.071 2.497 -9.052 1.00 90.56 96 LEU A O 1
ATOM 720 N N . TYR A 1 97 ? 9.138 2.319 -8.203 1.00 92.31 97 TYR A N 1
ATOM 721 C CA . TYR A 1 97 ? 9.812 2.392 -9.501 1.00 92.31 97 TYR A CA 1
ATOM 722 C C . TYR A 1 97 ? 9.636 1.098 -10.294 1.00 92.31 97 TYR A C 1
ATOM 724 O O . TYR A 1 97 ? 9.502 1.138 -11.518 1.00 92.31 97 TYR A O 1
ATOM 732 N N . ARG A 1 98 ? 9.577 -0.045 -9.602 1.00 94.50 98 ARG A N 1
ATOM 733 C CA . ARG A 1 98 ? 9.266 -1.341 -10.208 1.00 94.50 98 ARG A CA 1
ATOM 734 C C . ARG A 1 98 ? 7.840 -1.372 -10.761 1.00 94.50 98 ARG A C 1
ATOM 736 O O . ARG A 1 98 ? 7.644 -1.869 -11.865 1.00 94.50 98 ARG A O 1
ATOM 743 N N . TYR A 1 99 ? 6.874 -0.783 -10.060 1.00 94.00 99 TYR A N 1
ATOM 744 C CA . TYR A 1 99 ? 5.494 -0.670 -10.537 1.00 94.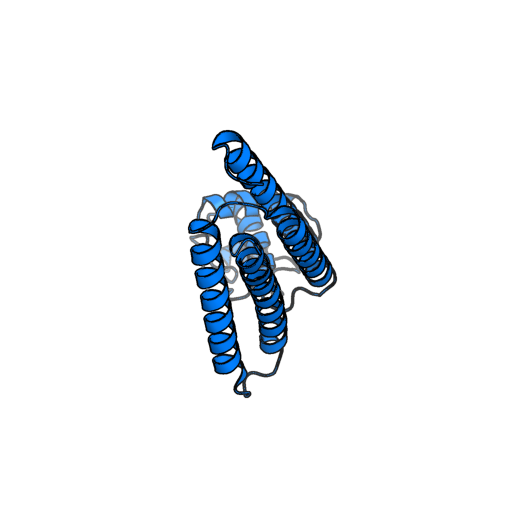00 99 TYR A CA 1
ATOM 745 C C . TYR A 1 99 ? 5.402 0.154 -11.824 1.00 94.00 99 TYR A C 1
ATOM 747 O O . TYR A 1 99 ? 4.806 -0.287 -12.802 1.00 94.00 99 TYR A O 1
ATOM 755 N N . ILE A 1 100 ? 6.037 1.330 -11.866 1.00 94.19 100 ILE A N 1
ATOM 756 C CA . ILE A 1 100 ? 6.061 2.152 -13.088 1.00 94.19 100 ILE A CA 1
ATOM 757 C C . ILE A 1 100 ? 6.763 1.424 -14.236 1.00 94.19 100 ILE A C 1
ATOM 759 O O . ILE A 1 100 ? 6.290 1.469 -15.372 1.00 94.19 100 ILE A O 1
ATOM 763 N N . TRP A 1 101 ? 7.864 0.729 -13.946 1.00 95.69 101 TRP A N 1
ATOM 764 C CA . TRP A 1 101 ? 8.587 -0.053 -14.941 1.00 95.69 101 TRP A CA 1
ATOM 765 C C . TRP A 1 101 ? 7.735 -1.162 -15.551 1.00 95.69 101 TRP A C 1
ATOM 767 O O . TRP A 1 101 ? 7.621 -1.231 -16.772 1.00 95.69 101 TRP A O 1
ATOM 777 N N . ASP A 1 102 ? 7.097 -1.993 -14.729 1.00 96.81 102 ASP A N 1
ATOM 778 C CA . ASP A 1 102 ? 6.256 -3.080 -15.232 1.00 96.81 102 ASP A CA 1
ATOM 779 C C . ASP A 1 102 ? 5.092 -2.533 -16.065 1.00 96.81 102 ASP A C 1
ATOM 781 O O . ASP A 1 102 ? 4.796 -3.046 -17.146 1.00 96.81 102 ASP A O 1
ATOM 785 N N . GLY A 1 103 ? 4.501 -1.419 -15.626 1.00 95.88 103 GLY A N 1
ATOM 786 C CA . GLY A 1 103 ? 3.499 -0.700 -16.402 1.00 95.88 103 GLY A CA 1
ATOM 787 C C . GLY A 1 103 ? 4.018 -0.218 -17.759 1.00 95.88 103 GLY A C 1
ATOM 788 O O . GLY A 1 103 ? 3.314 -0.331 -18.763 1.00 95.88 103 GLY A O 1
ATOM 789 N N . ARG A 1 104 ? 5.257 0.287 -17.826 1.00 95.94 104 ARG A N 1
ATOM 790 C CA . ARG A 1 104 ? 5.914 0.687 -19.081 1.00 95.94 104 ARG A CA 1
ATOM 791 C C . ARG A 1 104 ? 6.127 -0.511 -20.010 1.00 95.94 104 ARG A C 1
ATOM 793 O O . ARG A 1 104 ? 5.835 -0.397 -21.197 1.00 95.94 104 ARG A O 1
ATOM 800 N N . VAL A 1 105 ? 6.579 -1.647 -19.478 1.00 97.62 105 VAL A N 1
ATOM 801 C CA . VAL A 1 105 ? 6.773 -2.896 -20.237 1.00 97.62 105 VAL A CA 1
ATOM 802 C C . VAL A 1 105 ? 5.446 -3.382 -20.831 1.00 97.62 105 VAL A C 1
ATOM 804 O O . VAL A 1 105 ? 5.373 -3.646 -22.031 1.00 97.62 105 VAL A O 1
ATOM 807 N N . ILE A 1 106 ? 4.367 -3.383 -20.040 1.00 97.25 106 ILE A N 1
ATOM 808 C CA . ILE A 1 106 ? 3.018 -3.732 -20.515 1.00 97.25 106 ILE A CA 1
ATOM 809 C C . ILE A 1 106 ? 2.541 -2.765 -21.598 1.00 97.25 106 ILE A C 1
ATOM 811 O O . ILE A 1 106 ? 1.997 -3.189 -22.616 1.00 97.25 106 ILE A O 1
ATOM 815 N N . ASN A 1 107 ? 2.751 -1.462 -21.405 1.00 96.75 107 ASN A N 1
ATOM 816 C CA . ASN A 1 107 ? 2.357 -0.449 -22.383 1.00 96.75 107 ASN A CA 1
ATOM 817 C C . ASN A 1 107 ? 3.141 -0.543 -23.701 1.00 96.75 107 ASN A C 1
ATOM 819 O O . ASN A 1 107 ? 2.635 -0.091 -24.725 1.00 96.75 107 ASN A O 1
ATOM 823 N N . ALA A 1 108 ? 4.326 -1.159 -23.694 1.00 97.06 108 ALA A N 1
ATOM 824 C CA . ALA A 1 108 ? 5.082 -1.510 -24.895 1.00 97.06 108 ALA A CA 1
ATOM 825 C C . ALA A 1 108 ? 4.600 -2.817 -25.562 1.00 97.06 108 ALA A C 1
ATOM 827 O O . ALA A 1 108 ? 5.183 -3.251 -26.552 1.00 97.06 108 ALA A O 1
ATOM 828 N N . GLY A 1 109 ? 3.550 -3.457 -25.033 1.00 97.06 109 GLY A N 1
ATOM 829 C CA . GLY A 1 109 ? 3.018 -4.726 -25.535 1.00 97.06 109 GLY A CA 1
ATOM 830 C C . GLY A 1 109 ? 3.838 -5.950 -25.122 1.00 97.06 109 GLY A C 1
ATOM 831 O O . GLY A 1 109 ? 3.642 -7.029 -25.678 1.00 97.06 109 GLY A O 1
ATOM 832 N N . ILE A 1 110 ? 4.752 -5.801 -24.159 1.00 97.88 110 ILE A N 1
ATOM 833 C CA . ILE A 1 110 ? 5.644 -6.870 -23.708 1.00 97.88 110 ILE A CA 1
ATOM 834 C C . ILE A 1 110 ? 5.109 -7.470 -22.405 1.00 97.88 110 ILE A C 1
ATOM 836 O O . ILE A 1 110 ? 4.636 -6.767 -21.513 1.00 97.88 110 ILE A O 1
ATOM 840 N N . ASN A 1 111 ? 5.196 -8.794 -22.281 1.00 96.56 111 ASN A N 1
ATOM 841 C CA . ASN A 1 111 ? 4.802 -9.508 -21.073 1.00 96.56 111 ASN A CA 1
ATOM 842 C C . ASN A 1 111 ? 5.886 -9.354 -19.969 1.00 96.56 111 ASN A C 1
ATOM 844 O O . ASN A 1 111 ? 6.985 -9.892 -20.135 1.00 96.56 111 ASN A O 1
ATOM 848 N N . PRO A 1 112 ? 5.596 -8.695 -18.824 1.00 96.56 112 PRO A N 1
ATOM 849 C CA . PRO A 1 112 ? 6.585 -8.420 -17.770 1.00 96.56 112 PRO A CA 1
ATOM 850 C C . PRO A 1 112 ? 7.002 -9.661 -16.960 1.00 96.56 112 PRO A C 1
ATOM 852 O O . PRO A 1 112 ? 7.944 -9.597 -16.168 1.00 96.56 112 PRO A O 1
ATOM 855 N N . TYR A 1 113 ? 6.315 -10.793 -17.138 1.00 97.50 113 TYR A N 1
ATOM 856 C CA . TYR A 1 113 ? 6.678 -12.064 -16.508 1.00 97.50 113 TYR A CA 1
ATOM 857 C C . TYR A 1 113 ? 7.810 -12.785 -17.255 1.00 97.50 113 TYR A C 1
ATOM 859 O O . TYR A 1 113 ? 8.456 -13.657 -16.678 1.00 97.50 113 TYR A O 1
ATOM 867 N N . LEU A 1 114 ? 8.072 -12.422 -18.517 1.00 97.38 114 LEU A N 1
ATOM 868 C CA . LEU A 1 114 ? 9.089 -13.078 -19.345 1.00 97.38 114 LEU A CA 1
ATOM 869 C C . LEU A 1 114 ? 10.488 -12.489 -19.154 1.00 97.38 114 LEU A C 1
ATOM 871 O O . LEU A 1 114 ? 11.462 -13.235 -19.177 1.00 97.38 114 LEU A O 1
ATOM 875 N N . TYR A 1 115 ? 10.585 -11.176 -18.939 1.00 97.56 115 TYR A N 1
ATOM 876 C CA . TYR A 1 115 ? 11.858 -10.457 -18.951 1.00 97.56 115 TYR A CA 1
ATOM 877 C C . TYR A 1 115 ? 12.054 -9.640 -17.675 1.00 97.56 115 TYR A C 1
ATOM 879 O O . TYR A 1 115 ? 11.188 -8.864 -17.260 1.00 97.56 115 TYR A O 1
ATOM 887 N N . ALA A 1 116 ? 13.228 -9.785 -17.067 1.00 97.75 116 ALA A N 1
ATOM 888 C CA . ALA A 1 116 ? 13.640 -8.970 -15.934 1.00 97.75 116 ALA A CA 1
ATOM 889 C C . ALA A 1 116 ? 14.020 -7.543 -16.387 1.00 97.75 116 ALA A C 1
ATOM 891 O O . ALA A 1 116 ? 14.424 -7.359 -17.533 1.00 97.75 116 ALA A O 1
ATOM 892 N N . PRO A 1 117 ? 13.966 -6.516 -15.515 1.00 97.88 117 PRO A N 1
ATOM 893 C CA . PRO A 1 117 ? 14.367 -5.148 -15.866 1.00 97.88 117 PRO A CA 1
ATOM 894 C C . PRO A 1 117 ? 15.752 -5.008 -16.510 1.00 97.88 117 PRO A C 1
ATOM 896 O O . PRO A 1 117 ? 15.964 -4.096 -17.310 1.00 97.88 117 PRO A O 1
ATOM 899 N N . SER A 1 118 ? 16.707 -5.866 -16.145 1.00 97.94 118 SER A N 1
ATOM 900 C CA . SER A 1 118 ? 18.064 -5.882 -16.700 1.00 97.94 118 SER A CA 1
ATOM 901 C C . SER A 1 118 ? 18.208 -6.654 -18.007 1.00 97.94 118 SER A C 1
ATOM 903 O O . SER A 1 118 ? 19.301 -6.653 -18.569 1.00 97.94 118 SER A O 1
ATOM 905 N N . ASP A 1 119 ? 17.148 -7.287 -18.506 1.00 98.06 119 ASP A N 1
ATOM 906 C CA . ASP A 1 119 ? 17.188 -8.028 -19.763 1.00 98.06 119 ASP A CA 1
ATOM 907 C C . ASP A 1 119 ? 17.531 -7.087 -20.940 1.00 98.06 119 ASP A C 1
ATOM 909 O O . ASP A 1 119 ? 16.983 -5.974 -21.010 1.00 9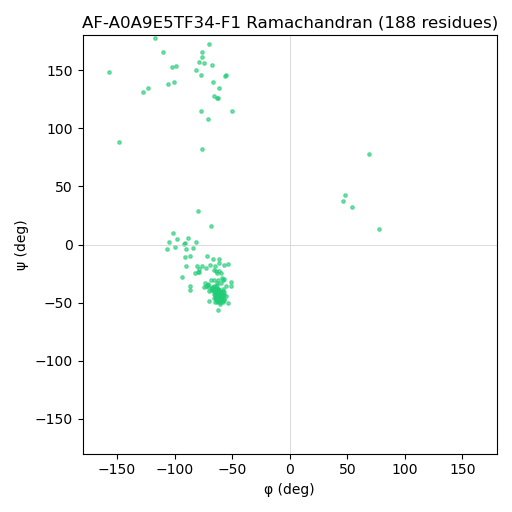8.06 119 ASP A O 1
ATOM 913 N N . PRO A 1 120 ? 18.443 -7.479 -21.853 1.00 97.31 120 PRO A N 1
ATOM 914 C CA . PRO A 1 120 ? 18.771 -6.693 -23.042 1.00 97.31 120 PRO A CA 1
ATOM 915 C C . PRO A 1 120 ? 17.563 -6.389 -23.939 1.00 97.31 120 PRO A C 1
ATOM 917 O O . PRO A 1 120 ? 17.519 -5.329 -24.557 1.00 97.31 120 PRO A O 1
ATOM 920 N N . GLN A 1 121 ? 16.546 -7.259 -23.980 1.00 96.44 121 GLN A N 1
ATOM 921 C CA . GLN A 1 121 ? 15.346 -7.037 -24.798 1.00 96.44 121 GLN A CA 1
ATOM 922 C C . GLN A 1 121 ? 14.534 -5.814 -24.357 1.00 96.44 121 GLN A C 1
ATOM 924 O O . GLN A 1 121 ? 13.796 -5.243 -25.157 1.00 96.44 121 GLN A O 1
ATOM 929 N N . LEU A 1 122 ? 14.681 -5.389 -23.099 1.00 97.94 122 LEU A N 1
ATOM 930 C CA . LEU A 1 122 ? 13.988 -4.225 -22.547 1.00 97.94 122 LEU A CA 1
ATOM 931 C C . LEU A 1 122 ? 14.851 -2.957 -22.541 1.00 97.94 122 LEU A C 1
ATOM 933 O O . LEU A 1 122 ? 14.427 -1.935 -22.002 1.00 97.94 122 LEU A O 1
ATOM 937 N N . GLU A 1 123 ? 16.062 -2.995 -23.103 1.00 97.12 123 GLU A N 1
ATOM 938 C CA . GLU A 1 123 ? 17.009 -1.879 -23.035 1.00 97.12 123 GLU A CA 1
ATOM 939 C C . GLU A 1 123 ? 16.450 -0.580 -23.625 1.00 97.12 123 GLU A C 1
ATOM 941 O O . GLU A 1 123 ? 16.617 0.486 -23.034 1.00 97.12 123 GLU A O 1
ATOM 946 N N . SER A 1 124 ? 15.694 -0.680 -24.719 1.00 97.31 124 SER A N 1
ATOM 947 C CA . SER A 1 124 ? 15.039 0.457 -25.377 1.00 97.31 124 SER A CA 1
ATOM 948 C C . SER A 1 124 ? 13.961 1.140 -24.527 1.00 97.31 124 SER A C 1
ATOM 950 O O . SER A 1 124 ? 13.602 2.283 -24.803 1.00 97.31 124 SER A O 1
ATOM 952 N N . LEU A 1 125 ? 13.445 0.469 -23.493 1.00 96.44 125 LEU A N 1
ATOM 953 C CA . LEU A 1 125 ? 12.421 1.012 -22.598 1.00 96.44 125 LEU A CA 1
ATOM 954 C C . LEU A 1 125 ? 13.013 1.723 -21.374 1.00 96.44 125 LEU A C 1
ATOM 956 O O . LEU A 1 125 ? 12.264 2.360 -20.631 1.00 96.44 125 LEU A O 1
ATOM 960 N N . ARG A 1 126 ? 14.326 1.601 -21.130 1.00 96.00 126 ARG A N 1
ATOM 961 C CA . ARG A 1 126 ? 14.985 2.143 -19.932 1.00 96.00 126 ARG A CA 1
ATOM 962 C C . ARG A 1 126 ? 14.936 3.669 -19.924 1.00 96.00 126 ARG A C 1
ATOM 964 O O . ARG A 1 126 ? 15.353 4.329 -20.869 1.00 96.00 126 ARG A O 1
ATOM 971 N N . ASP A 1 127 ? 14.458 4.223 -18.816 1.00 92.62 127 ASP A N 1
ATOM 972 C CA . ASP A 1 127 ? 14.396 5.659 -18.554 1.00 92.62 127 ASP A CA 1
ATOM 973 C C . ASP A 1 127 ? 15.283 6.028 -17.341 1.00 92.62 127 ASP A C 1
ATOM 975 O O . ASP A 1 127 ? 15.868 5.148 -16.698 1.00 92.62 127 ASP A O 1
ATOM 979 N N . PRO A 1 128 ? 15.405 7.317 -16.971 1.00 93.56 128 PRO A N 1
ATOM 980 C CA . PRO A 1 128 ? 16.171 7.706 -15.789 1.00 93.56 128 PRO A CA 1
ATOM 981 C C . PRO A 1 128 ? 15.639 7.142 -14.464 1.00 93.56 128 PRO A C 1
ATOM 983 O O . PRO A 1 128 ? 16.363 7.199 -13.469 1.00 93.56 128 PRO A O 1
ATOM 986 N N . LEU A 1 129 ? 14.403 6.633 -14.409 1.00 91.00 129 LEU A N 1
ATOM 987 C CA . LEU A 1 129 ? 13.833 6.015 -13.210 1.00 91.00 129 LEU A CA 1
ATOM 988 C C . LEU A 1 129 ? 14.269 4.556 -13.059 1.00 91.00 129 LEU A C 1
ATOM 990 O O . LEU A 1 129 ? 14.361 4.064 -11.934 1.00 91.00 129 LEU A O 1
ATOM 994 N N . TRP A 1 130 ? 14.632 3.891 -14.162 1.00 94.94 130 TRP A N 1
ATOM 995 C CA . TRP A 1 130 ? 15.111 2.508 -14.169 1.00 94.94 130 TRP A CA 1
ATOM 996 C C . TRP A 1 130 ? 16.239 2.260 -13.160 1.00 94.94 130 TRP A C 1
ATOM 998 O O . TRP A 1 130 ? 16.276 1.216 -12.510 1.00 94.94 130 TRP A O 1
ATOM 1008 N N . ARG A 1 131 ? 17.131 3.238 -12.941 1.00 93.62 131 ARG A N 1
ATOM 1009 C CA . ARG A 1 131 ? 18.234 3.118 -11.969 1.00 93.62 131 ARG A CA 1
ATOM 1010 C C . ARG A 1 131 ? 17.766 2.843 -10.537 1.00 93.62 131 ARG A C 1
ATOM 1012 O O . ARG A 1 131 ? 18.485 2.154 -9.818 1.00 93.62 131 ARG A O 1
ATOM 1019 N N . TYR A 1 132 ? 16.572 3.292 -10.151 1.00 91.75 132 TYR A N 1
ATOM 1020 C CA . TYR A 1 132 ? 16.039 3.136 -8.793 1.00 91.75 132 TYR A CA 1
ATOM 1021 C C . TYR A 1 132 ? 15.309 1.807 -8.561 1.00 91.75 132 TYR A C 1
ATOM 1023 O O . TYR A 1 132 ? 15.016 1.471 -7.417 1.00 91.75 132 TYR A O 1
ATOM 1031 N N . ILE A 1 133 ? 15.054 1.026 -9.616 1.00 93.50 133 ILE A N 1
ATOM 1032 C CA . ILE A 1 133 ? 14.418 -0.292 -9.501 1.00 93.50 133 ILE A CA 1
ATOM 1033 C C . ILE A 1 133 ? 15.312 -1.231 -8.676 1.00 93.50 133 ILE A C 1
ATOM 1035 O O . ILE A 1 133 ? 16.487 -1.432 -9.001 1.00 93.50 133 ILE A O 1
ATOM 1039 N N . ASN A 1 134 ? 14.766 -1.829 -7.622 1.00 90.69 134 ASN A N 1
ATOM 1040 C CA . ASN A 1 134 ? 15.375 -2.940 -6.888 1.00 90.69 134 ASN A CA 1
ATOM 1041 C C . ASN A 1 134 ? 15.245 -4.265 -7.671 1.00 90.69 134 ASN A C 1
ATOM 1043 O O . ASN A 1 134 ? 14.441 -4.384 -8.588 1.00 90.69 134 ASN A O 1
ATOM 1047 N N . PHE A 1 135 ? 16.065 -5.270 -7.340 1.00 93.31 135 PHE A N 1
ATOM 1048 C CA . PHE A 1 135 ? 15.972 -6.632 -7.906 1.00 93.31 135 PHE A CA 1
ATOM 1049 C C . PHE A 1 135 ? 15.849 -6.706 -9.445 1.00 93.31 135 PHE A C 1
ATOM 1051 O O . PHE A 1 135 ? 15.088 -7.505 -9.987 1.00 93.31 135 PHE A O 1
ATOM 1058 N N . LYS A 1 136 ? 16.633 -5.896 -10.173 1.00 96.31 136 LYS A N 1
ATOM 1059 C CA . LYS A 1 136 ? 16.563 -5.765 -11.647 1.00 96.31 136 LYS A CA 1
ATOM 1060 C C . LYS A 1 136 ? 16.750 -7.067 -12.437 1.00 96.31 136 LYS A C 1
ATOM 1062 O O . LYS A 1 136 ? 16.414 -7.102 -13.611 1.00 96.31 136 LYS A O 1
ATOM 1067 N N . HIS A 1 137 ? 17.296 -8.099 -11.808 1.00 96.81 137 HIS A N 1
ATOM 1068 C CA . HIS A 1 137 ? 17.562 -9.410 -12.397 1.00 96.81 137 HIS A CA 1
ATOM 1069 C C . HIS A 1 137 ? 16.397 -10.400 -12.237 1.00 96.81 137 HIS A C 1
ATOM 1071 O O . HIS A 1 137 ? 16.480 -11.515 -12.739 1.00 96.81 137 HIS A O 1
ATOM 1077 N N . ILE A 1 138 ? 15.322 -10.018 -11.541 1.00 96.31 138 ILE A N 1
ATOM 1078 C CA . ILE A 1 138 ? 14.139 -10.859 -11.333 1.00 96.31 138 ILE A CA 1
ATOM 1079 C C . ILE A 1 138 ? 13.011 -10.331 -12.226 1.00 96.31 138 ILE A C 1
ATOM 1081 O O . ILE A 1 138 ? 12.837 -9.119 -12.343 1.00 96.31 138 ILE A O 1
ATOM 1085 N N . SER A 1 139 ? 12.243 -11.212 -12.870 1.00 96.62 139 SER A N 1
ATOM 1086 C CA . SER A 1 139 ? 10.994 -10.846 -13.563 1.00 96.62 139 SER A CA 1
ATOM 1087 C C . SER A 1 139 ? 9.897 -10.467 -12.565 1.00 96.62 139 SER A C 1
ATOM 1089 O O . SER A 1 139 ? 10.090 -10.543 -11.349 1.00 96.62 139 SER A O 1
ATOM 1091 N N . THR A 1 140 ? 8.762 -9.960 -13.044 1.00 95.88 140 THR A N 1
ATOM 1092 C CA . THR A 1 140 ? 7.728 -9.509 -12.109 1.00 95.88 140 THR A CA 1
ATOM 1093 C C . THR A 1 140 ? 7.119 -10.670 -11.316 1.00 95.88 140 THR A C 1
ATOM 1095 O O . THR A 1 140 ? 6.859 -11.741 -11.862 1.00 95.88 140 THR A O 1
ATOM 1098 N N . ILE A 1 141 ? 6.879 -10.441 -10.023 1.00 95.75 141 ILE A N 1
ATOM 1099 C CA . ILE A 1 141 ? 6.175 -11.369 -9.121 1.00 95.75 141 ILE A CA 1
ATOM 1100 C C . ILE A 1 141 ? 4.761 -10.880 -8.783 1.00 95.75 141 ILE A C 1
ATOM 1102 O O . ILE A 1 141 ? 4.022 -11.551 -8.065 1.00 95.75 141 ILE A O 1
ATOM 1106 N N . TYR A 1 142 ? 4.382 -9.691 -9.262 1.00 95.44 142 TYR A N 1
ATOM 1107 C CA . TYR A 1 142 ? 3.103 -9.081 -8.918 1.00 95.44 142 TYR A CA 1
ATOM 1108 C C . TYR A 1 142 ? 1.953 -9.736 -9.690 1.00 95.44 142 TYR A C 1
ATOM 1110 O O . TYR A 1 142 ? 2.134 -10.120 -10.847 1.00 95.44 142 TYR A O 1
ATOM 1118 N N . PRO A 1 143 ? 0.756 -9.860 -9.093 1.00 96.44 143 PRO A N 1
ATOM 1119 C CA . PRO A 1 143 ? -0.382 -10.502 -9.742 1.00 96.44 143 PRO A CA 1
ATOM 1120 C C . PRO A 1 143 ? -0.897 -9.692 -10.950 1.00 96.44 143 PRO A C 1
ATOM 1122 O O . PRO A 1 143 ? -0.781 -8.462 -10.955 1.00 96.44 143 PRO A O 1
ATOM 1125 N N . PRO A 1 144 ? -1.543 -10.338 -11.944 1.00 94.62 144 PRO A N 1
ATOM 1126 C CA . PRO A 1 144 ? -2.005 -9.664 -13.163 1.00 94.62 144 PRO A CA 1
ATOM 1127 C C . PRO A 1 144 ? -2.964 -8.492 -12.921 1.00 94.62 144 PRO A C 1
ATOM 1129 O O . PRO A 1 144 ? -2.978 -7.521 -13.670 1.00 94.62 144 PRO A O 1
ATOM 1132 N N . THR A 1 145 ? -3.757 -8.541 -11.853 1.00 93.88 145 THR A N 1
ATOM 1133 C CA . THR A 1 145 ? -4.663 -7.444 -11.490 1.00 93.88 145 THR A CA 1
ATOM 1134 C C . THR A 1 145 ? -3.910 -6.187 -11.050 1.00 93.88 145 THR A C 1
ATOM 1136 O O . THR A 1 145 ? -4.303 -5.085 -11.424 1.00 93.88 145 THR A O 1
ATOM 1139 N N . ALA A 1 146 ? -2.797 -6.332 -10.322 1.00 94.06 146 ALA A N 1
ATOM 1140 C CA . ALA A 1 146 ? -1.931 -5.208 -9.964 1.00 94.06 146 ALA A CA 1
ATOM 1141 C C . ALA A 1 146 ? -1.237 -4.626 -11.205 1.00 94.06 146 ALA A C 1
ATOM 1143 O O . ALA A 1 146 ? -1.128 -3.410 -11.345 1.00 94.06 146 ALA A O 1
ATOM 1144 N N . GLN A 1 147 ? -0.859 -5.488 -12.149 1.00 95.62 147 GLN A N 1
ATOM 1145 C CA . GLN A 1 147 ? -0.243 -5.085 -13.411 1.00 95.62 147 GLN A CA 1
ATOM 1146 C C . GLN A 1 147 ? -1.134 -4.162 -14.261 1.00 95.62 147 GLN A C 1
ATOM 1148 O O . GLN A 1 147 ? -0.633 -3.240 -14.905 1.00 95.62 147 GLN A O 1
ATOM 1153 N N . ILE A 1 148 ? -2.461 -4.337 -14.214 1.00 94.06 148 ILE A N 1
ATOM 1154 C CA . ILE A 1 148 ? -3.407 -3.415 -14.867 1.00 94.06 148 ILE A CA 1
ATOM 1155 C C . ILE A 1 148 ? -3.275 -2.007 -14.279 1.00 94.06 148 ILE A C 1
ATOM 1157 O O . ILE A 1 148 ? -3.183 -1.032 -15.027 1.00 94.06 148 ILE A O 1
ATOM 1161 N N . LEU A 1 149 ? -3.231 -1.894 -12.948 1.00 91.94 149 LEU A N 1
ATOM 1162 C CA . LEU A 1 149 ? -3.034 -0.608 -12.283 1.00 91.94 149 LEU A CA 1
ATOM 1163 C C . LEU A 1 149 ? -1.690 -0.002 -12.697 1.00 91.94 149 LEU A C 1
ATOM 1165 O O . LEU A 1 149 ? -1.646 1.152 -13.108 1.00 91.94 149 LEU A O 1
ATOM 1169 N N . PHE A 1 150 ? -0.611 -0.782 -12.680 1.00 94.44 150 PHE A N 1
ATOM 1170 C CA . PHE A 1 150 ? 0.721 -0.320 -13.076 1.00 94.44 150 PHE A CA 1
ATOM 1171 C C . PHE A 1 150 ? 0.750 0.230 -14.505 1.00 94.44 150 PHE A C 1
ATOM 1173 O O . PHE A 1 150 ? 1.291 1.312 -14.736 1.00 94.44 150 PHE A O 1
ATOM 1180 N N . ALA A 1 151 ? 0.102 -0.455 -15.451 1.00 94.31 151 ALA A N 1
ATOM 1181 C CA . ALA A 1 151 ? -0.021 0.002 -16.831 1.00 94.31 151 ALA A CA 1
ATOM 1182 C C . ALA A 1 151 ? -0.756 1.347 -16.941 1.00 94.31 151 ALA A C 1
ATOM 1184 O O . ALA A 1 151 ? -0.319 2.216 -17.698 1.00 94.31 151 ALA A O 1
ATOM 1185 N N . VAL A 1 152 ? -1.829 1.557 -16.170 1.00 92.62 152 VAL A N 1
ATOM 1186 C CA . VAL A 1 152 ? -2.538 2.848 -16.119 1.00 92.62 152 VAL A CA 1
ATOM 1187 C C . VAL A 1 152 ? -1.630 3.942 -15.557 1.00 92.62 152 VAL A C 1
ATOM 1189 O O . VAL A 1 152 ? -1.507 5.006 -16.163 1.00 92.62 152 VAL A O 1
ATOM 1192 N N . LEU A 1 153 ? -0.946 3.678 -14.443 1.00 90.31 153 LEU A N 1
ATOM 1193 C CA . LEU A 1 153 ? -0.114 4.679 -13.769 1.00 90.31 153 LEU A CA 1
ATOM 1194 C C . LEU A 1 153 ? 1.113 5.078 -14.576 1.00 90.31 153 LEU A C 1
ATOM 1196 O O . LEU A 1 153 ? 1.440 6.261 -14.646 1.00 90.31 153 LEU A O 1
ATOM 1200 N N . ALA A 1 154 ? 1.733 4.126 -15.270 1.00 91.56 154 ALA A N 1
ATOM 1201 C CA . ALA A 1 154 ? 2.856 4.406 -16.155 1.00 91.56 154 ALA A CA 1
ATOM 1202 C C . ALA A 1 154 ? 2.491 5.359 -17.312 1.00 91.56 154 ALA A C 1
ATOM 1204 O O . ALA A 1 154 ? 3.374 6.032 -17.839 1.00 91.56 154 ALA A O 1
ATOM 1205 N N . ARG A 1 155 ? 1.208 5.469 -17.699 1.00 90.06 155 ARG A N 1
ATOM 1206 C CA . ARG A 1 155 ? 0.755 6.423 -18.734 1.00 90.06 155 ARG A CA 1
ATOM 1207 C C . ARG A 1 155 ? 0.585 7.843 -18.225 1.00 90.06 155 ARG A C 1
ATOM 1209 O O . ARG A 1 155 ? 0.626 8.770 -19.026 1.00 90.06 155 ARG A O 1
ATOM 1216 N N . MET A 1 156 ? 0.369 8.022 -16.925 1.00 84.06 156 MET A N 1
ATOM 1217 C CA . MET A 1 156 ? 0.084 9.344 -16.372 1.00 84.06 156 MET A CA 1
ATOM 1218 C C . MET A 1 156 ? 1.316 10.265 -16.422 1.00 84.06 156 MET A C 1
ATOM 1220 O O . MET A 1 156 ? 1.148 11.475 -16.342 1.00 84.06 156 MET A O 1
ATOM 1224 N N . ASN A 1 157 ? 2.528 9.711 -16.597 1.00 71.56 157 ASN A N 1
ATOM 1225 C CA . ASN A 1 157 ? 3.804 10.433 -16.733 1.00 71.56 157 ASN A CA 1
ATOM 1226 C C . ASN A 1 157 ? 4.003 11.552 -15.687 1.00 71.56 157 ASN A C 1
ATOM 1228 O O . ASN A 1 157 ? 4.521 12.628 -15.976 1.00 71.56 157 ASN A O 1
ATOM 1232 N N . VAL A 1 158 ? 3.542 11.283 -14.469 1.00 75.31 158 VAL A N 1
ATOM 1233 C CA . VAL A 1 158 ? 3.603 12.153 -13.290 1.00 75.31 158 VAL A CA 1
ATOM 1234 C C . VAL A 1 158 ? 4.588 11.575 -12.284 1.00 75.31 158 VAL A C 1
ATOM 1236 O O . VAL A 1 158 ? 4.979 10.412 -12.391 1.00 75.31 158 VAL A O 1
ATOM 1239 N N . ASP A 1 159 ? 4.976 12.380 -11.295 1.00 84.19 159 ASP A N 1
ATOM 1240 C CA . ASP A 1 159 ? 5.835 11.940 -10.197 1.00 84.19 159 ASP A CA 1
ATOM 1241 C C . ASP A 1 159 ? 5.306 10.631 -9.565 1.00 84.19 159 ASP A C 1
ATOM 1243 O O . ASP A 1 159 ? 4.215 10.637 -8.976 1.00 84.19 159 ASP A O 1
ATOM 1247 N N . PRO A 1 160 ? 6.048 9.509 -9.670 1.00 81.06 160 PRO A N 1
ATOM 1248 C CA . PRO A 1 160 ? 5.596 8.217 -9.166 1.00 81.06 160 PRO A CA 1
ATOM 1249 C C . PRO A 1 160 ? 5.259 8.265 -7.680 1.00 81.06 160 PRO A C 1
ATOM 1251 O O . PRO A 1 160 ? 4.246 7.714 -7.254 1.00 81.06 160 PRO A O 1
ATOM 1254 N N . VAL A 1 161 ? 6.074 8.965 -6.889 1.00 84.31 161 VAL A N 1
ATOM 1255 C CA . VAL A 1 161 ? 5.954 8.983 -5.430 1.00 84.31 161 VAL A CA 1
ATOM 1256 C C . VAL A 1 161 ? 4.613 9.575 -5.007 1.00 84.31 161 VAL A C 1
ATOM 1258 O O . VAL A 1 161 ? 3.827 8.911 -4.326 1.00 84.31 161 VAL A O 1
ATOM 1261 N N . ASN A 1 162 ? 4.315 10.801 -5.439 1.00 83.62 162 ASN A N 1
ATOM 1262 C CA . ASN A 1 162 ? 3.065 11.460 -5.073 1.00 83.62 162 ASN A CA 1
ATOM 1263 C C . ASN A 1 162 ? 1.839 10.794 -5.708 1.00 83.62 162 ASN A C 1
ATOM 1265 O O . ASN A 1 162 ? 0.774 10.750 -5.089 1.00 83.62 162 ASN A O 1
ATOM 1269 N N . THR A 1 163 ? 1.989 10.204 -6.894 1.00 85.75 163 THR A N 1
ATOM 1270 C CA . THR A 1 163 ? 0.902 9.480 -7.569 1.00 85.75 163 THR A CA 1
ATOM 1271 C C . THR A 1 163 ? 0.473 8.250 -6.778 1.00 85.75 163 THR A C 1
ATOM 1273 O O . THR A 1 163 ? -0.713 8.091 -6.480 1.00 85.75 163 THR A O 1
ATOM 1276 N N . PHE A 1 164 ? 1.425 7.410 -6.358 1.00 85.94 164 PHE A N 1
ATOM 1277 C CA . PHE A 1 164 ? 1.114 6.248 -5.523 1.00 85.94 164 PHE A CA 1
ATOM 1278 C C . PHE A 1 164 ? 0.547 6.655 -4.158 1.00 85.94 164 PHE A C 1
ATOM 1280 O O . PHE A 1 164 ? 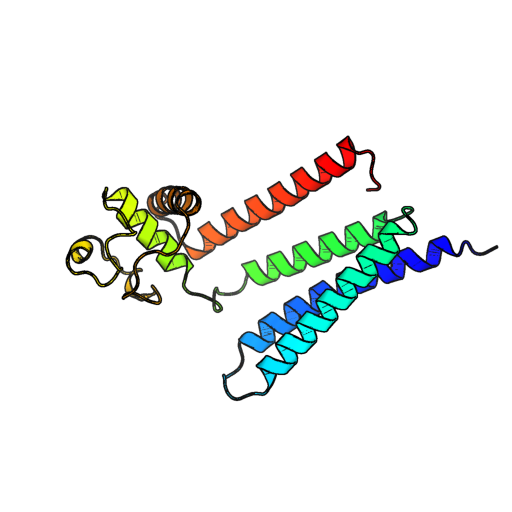-0.393 6.017 -3.683 1.00 85.94 164 PHE A O 1
ATOM 1287 N N . ARG A 1 165 ? 1.040 7.744 -3.550 1.00 86.12 165 ARG A N 1
ATOM 1288 C CA . ARG A 1 165 ? 0.474 8.275 -2.295 1.00 86.12 165 ARG A CA 1
ATOM 1289 C C . ARG A 1 165 ? -0.992 8.646 -2.433 1.00 86.12 165 ARG A C 1
ATOM 1291 O O . ARG A 1 165 ? -1.793 8.246 -1.592 1.00 86.12 165 ARG A O 1
ATOM 1298 N N . LEU A 1 166 ? -1.339 9.388 -3.483 1.00 86.69 166 LEU A N 1
ATOM 1299 C CA . LEU A 1 166 ? -2.714 9.805 -3.723 1.00 86.69 166 LEU A CA 1
ATOM 1300 C C . LEU A 1 166 ? -3.622 8.596 -3.956 1.00 86.69 166 LEU A C 1
ATOM 1302 O O . LEU A 1 166 ? -4.701 8.520 -3.382 1.00 86.69 166 LEU A O 1
ATOM 1306 N N . ILE A 1 167 ? -3.177 7.623 -4.747 1.00 87.12 167 ILE A N 1
ATOM 1307 C CA . ILE A 1 167 ? -3.976 6.432 -5.055 1.00 87.12 167 ILE A CA 1
ATOM 1308 C C . ILE A 1 167 ? -4.208 5.576 -3.818 1.00 87.12 167 ILE A C 1
ATOM 1310 O O . ILE A 1 167 ? -5.341 5.172 -3.564 1.00 87.12 167 ILE A O 1
ATOM 1314 N N . PHE A 1 168 ? -3.169 5.324 -3.022 1.00 86.50 168 PHE A N 1
ATOM 1315 C CA . PHE A 1 168 ? -3.336 4.577 -1.778 1.00 86.50 168 PHE A CA 1
ATOM 1316 C C . PHE A 1 168 ? -4.192 5.337 -0.769 1.00 86.50 168 PHE A C 1
ATOM 1318 O O . PHE A 1 168 ? -5.021 4.720 -0.112 1.00 86.50 168 PHE A O 1
ATOM 1325 N N . LEU A 1 169 ? -4.089 6.667 -0.706 1.00 87.81 169 LEU A N 1
ATOM 1326 C CA . LEU A 1 169 ? -5.000 7.476 0.101 1.00 87.81 169 LEU A CA 1
ATOM 1327 C C . LEU A 1 169 ? -6.456 7.331 -0.371 1.00 87.81 169 LEU A C 1
ATOM 1329 O O . LEU A 1 169 ? -7.355 7.174 0.450 1.00 87.81 169 LEU A O 1
ATOM 1333 N N . LEU A 1 170 ? -6.703 7.348 -1.682 1.00 90.44 170 LEU A N 1
ATOM 1334 C CA . LEU A 1 170 ? -8.044 7.147 -2.234 1.00 90.44 170 LEU A CA 1
ATOM 1335 C C . LEU A 1 170 ? -8.583 5.743 -1.932 1.00 90.44 170 LEU A C 1
ATOM 1337 O O . LEU A 1 170 ? -9.756 5.617 -1.587 1.00 90.44 170 LEU A O 1
ATOM 1341 N N . PHE A 1 171 ? -7.750 4.701 -2.010 1.00 90.75 171 PHE A N 1
ATOM 1342 C CA . PHE A 1 171 ? -8.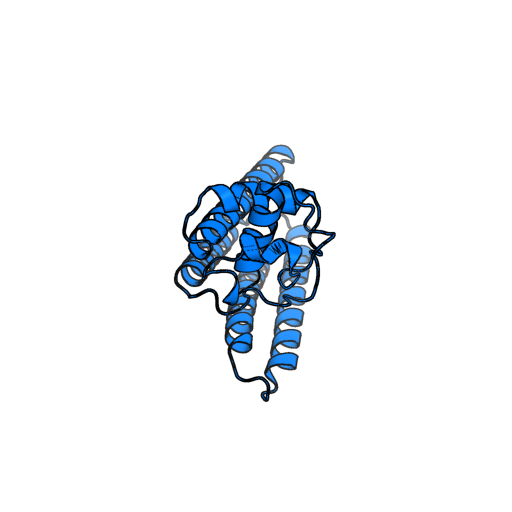150 3.344 -1.627 1.00 90.75 171 PHE A CA 1
ATOM 1343 C C . PHE A 1 171 ? -8.418 3.206 -0.125 1.00 90.75 171 PHE A C 1
ATOM 1345 O O . PHE A 1 171 ? -9.399 2.559 0.250 1.00 90.75 171 PHE A O 1
ATOM 1352 N N . ASP A 1 172 ? -7.624 3.848 0.730 1.00 89.50 172 ASP A N 1
ATOM 1353 C CA . ASP A 1 172 ? -7.873 3.896 2.173 1.00 89.50 172 ASP A CA 1
ATOM 1354 C C . ASP A 1 172 ? -9.223 4.565 2.468 1.00 89.50 172 ASP A C 1
ATOM 1356 O O . ASP A 1 172 ? -10.059 4.006 3.181 1.00 89.50 172 ASP A O 1
ATOM 1360 N N . LEU A 1 173 ? -9.488 5.729 1.865 1.00 90.56 173 LEU A N 1
ATOM 1361 C CA . LEU A 1 173 ? -10.762 6.439 2.021 1.00 90.56 173 LEU A CA 1
ATOM 1362 C C . LEU A 1 173 ? -11.939 5.618 1.487 1.00 90.56 173 LEU A C 1
ATOM 1364 O O . LEU A 1 173 ? -12.973 5.521 2.149 1.00 90.56 173 LEU A O 1
ATOM 1368 N N . ALA A 1 174 ? -11.786 4.988 0.320 1.00 93.31 174 ALA A N 1
ATOM 1369 C CA . ALA A 1 174 ? -12.797 4.096 -0.235 1.00 93.31 174 ALA A CA 1
ATOM 1370 C C . ALA A 1 174 ? -13.083 2.926 0.716 1.00 93.31 174 ALA A C 1
ATOM 1372 O O . ALA A 1 174 ? -14.246 2.589 0.936 1.00 93.31 174 ALA A O 1
ATOM 1373 N N . THR A 1 175 ? -12.048 2.362 1.341 1.00 92.62 175 THR A N 1
ATOM 1374 C CA . THR A 1 175 ? -12.183 1.298 2.343 1.00 92.62 175 THR A CA 1
ATOM 1375 C C . THR A 1 175 ? -12.974 1.781 3.556 1.00 92.62 175 THR A C 1
ATOM 1377 O O . THR A 1 175 ? -13.929 1.118 3.955 1.00 92.62 175 THR A O 1
ATOM 1380 N N . VAL A 1 176 ? -12.662 2.964 4.099 1.00 88.50 176 VAL A N 1
ATOM 1381 C CA . VAL A 1 176 ? -13.424 3.567 5.209 1.00 88.50 176 VAL A CA 1
ATOM 1382 C C . VAL A 1 176 ? -14.894 3.764 4.829 1.00 88.50 176 VAL A C 1
ATOM 1384 O O . VAL A 1 176 ? -15.782 3.410 5.603 1.00 88.50 176 VAL A O 1
ATOM 1387 N N . VAL A 1 177 ? -15.174 4.267 3.623 1.00 91.81 177 VAL A N 1
ATOM 1388 C CA . VAL A 1 177 ? -16.548 4.456 3.130 1.00 91.81 177 VAL A CA 1
ATOM 1389 C C . VAL A 1 177 ? -17.283 3.122 2.989 1.00 91.81 177 VAL A C 1
ATOM 1391 O O . VAL A 1 177 ? -18.445 3.025 3.388 1.00 91.81 177 VAL A O 1
ATOM 1394 N N . VAL A 1 178 ? -16.636 2.092 2.440 1.00 95.00 178 VAL A N 1
ATOM 1395 C CA . VAL A 1 178 ? -17.223 0.750 2.305 1.00 95.00 178 VAL A CA 1
ATOM 1396 C C . VAL A 1 178 ? -17.523 0.158 3.679 1.00 95.00 178 VAL A C 1
ATOM 1398 O O . VAL A 1 178 ? -18.645 -0.289 3.905 1.00 95.00 178 VAL A O 1
ATOM 1401 N N . LEU A 1 179 ? -16.575 0.218 4.617 1.00 89.44 179 LEU A N 1
ATOM 1402 C CA . LEU A 1 179 ? -16.772 -0.264 5.985 1.00 89.44 179 LEU A CA 1
ATOM 1403 C C . LEU A 1 179 ? -17.917 0.477 6.679 1.00 89.44 179 LEU A C 1
ATOM 1405 O O . LEU A 1 179 ? -18.799 -0.160 7.249 1.00 89.44 179 LEU A O 1
ATOM 1409 N N . TRP A 1 180 ? -17.967 1.805 6.562 1.00 87.75 180 TRP A N 1
ATOM 1410 C CA . TRP A 1 180 ? -19.066 2.606 7.096 1.00 87.75 180 TRP A CA 1
ATOM 1411 C C . TRP A 1 180 ? -20.418 2.190 6.507 1.00 87.75 180 TRP A C 1
ATOM 1413 O O . TRP A 1 180 ? -21.385 1.991 7.241 1.00 87.75 180 TRP A O 1
ATOM 1423 N N . ARG A 1 181 ? -20.498 1.992 5.185 1.00 91.69 181 ARG A N 1
ATOM 1424 C CA . ARG A 1 181 ? -21.726 1.516 4.528 1.00 91.69 181 ARG A CA 1
ATOM 1425 C C . ARG A 1 181 ? -22.138 0.126 5.003 1.00 91.69 181 ARG A C 1
ATOM 1427 O O . ARG A 1 181 ? -23.329 -0.091 5.200 1.00 91.69 181 ARG A O 1
ATOM 1434 N N . LEU A 1 182 ? -21.192 -0.784 5.224 1.00 90.44 182 LEU A N 1
ATOM 1435 C CA . LEU A 1 182 ? -21.485 -2.111 5.767 1.00 90.44 182 LEU A CA 1
ATOM 1436 C C . LEU A 1 182 ? -22.013 -2.018 7.205 1.00 90.44 182 LEU A C 1
ATOM 1438 O O . LEU A 1 182 ? -23.012 -2.660 7.517 1.00 90.44 182 LEU A O 1
ATOM 1442 N N . LEU A 1 183 ? -21.430 -1.165 8.057 1.00 85.75 183 LEU A N 1
ATOM 1443 C CA . LEU A 1 183 ? -21.952 -0.922 9.409 1.00 85.75 183 LEU A CA 1
ATOM 1444 C C . LEU A 1 183 ? -23.403 -0.421 9.371 1.00 85.75 183 LEU A C 1
ATOM 1446 O O . LEU A 1 183 ? -24.241 -0.902 10.133 1.00 85.75 183 LEU A O 1
ATOM 1450 N N . LEU A 1 184 ? -23.720 0.493 8.445 1.00 86.94 184 LEU A N 1
ATOM 1451 C CA . LEU A 1 184 ? -25.089 0.974 8.238 1.00 86.94 184 LEU A CA 1
ATOM 1452 C C . LEU A 1 184 ? -26.033 -0.139 7.766 1.00 86.94 184 LEU A C 1
ATOM 1454 O O . LEU A 1 184 ? -27.133 -0.264 8.301 1.00 86.94 184 LEU A O 1
ATOM 1458 N N . GLN A 1 185 ? -25.613 -0.940 6.784 1.00 92.69 185 GLN A N 1
ATOM 1459 C CA . GLN A 1 185 ? -26.427 -2.018 6.216 1.00 92.69 185 GLN A CA 1
ATOM 1460 C C . GLN A 1 185 ? -26.726 -3.124 7.232 1.00 92.69 185 GLN A C 1
ATOM 1462 O O . GLN A 1 185 ? -27.849 -3.617 7.279 1.00 92.69 185 GLN A O 1
ATOM 1467 N N . PHE A 1 186 ? -25.754 -3.475 8.075 1.00 88.31 186 PHE A N 1
ATOM 1468 C CA . PHE A 1 186 ? -25.910 -4.497 9.111 1.00 88.31 186 PHE A CA 1
ATOM 1469 C C . PHE A 1 186 ? -26.442 -3.954 10.445 1.00 88.31 186 PHE A C 1
ATOM 1471 O O . PHE A 1 186 ? -26.515 -4.705 11.414 1.00 88.31 186 PHE A O 1
ATOM 1478 N N . GLN A 1 187 ? -26.818 -2.669 10.509 1.00 82.44 187 GLN A N 1
ATOM 1479 C CA . GLN A 1 187 ? -27.315 -2.007 11.725 1.00 82.44 187 GLN A CA 1
ATOM 1480 C C . GLN A 1 187 ? -26.361 -2.146 12.925 1.00 82.44 187 GLN A C 1
ATOM 1482 O O . GLN A 1 187 ? -26.787 -2.203 14.080 1.00 82.44 187 GLN A O 1
ATOM 1487 N N . LEU A 1 188 ? -25.057 -2.199 12.648 1.00 75.88 188 LEU A N 1
ATOM 1488 C CA . LEU A 1 188 ? -24.026 -2.305 13.671 1.00 75.88 188 LEU A CA 1
ATOM 1489 C C . LEU A 1 188 ? -23.761 -0.931 14.322 1.00 75.88 188 LEU A C 1
ATOM 1491 O O . LEU A 1 188 ? -24.057 0.109 13.718 1.00 75.88 188 LEU A O 1
ATOM 1495 N N . PRO A 1 189 ? -23.218 -0.906 15.555 1.00 68.19 189 PRO A N 1
ATOM 1496 C CA . PRO A 1 189 ? -22.834 0.333 16.229 1.00 68.19 189 PRO A CA 1
ATOM 1497 C C . PRO A 1 189 ? -21.864 1.175 15.388 1.00 68.19 189 PRO A C 1
ATOM 1499 O O . PRO A 1 189 ? -21.029 0.633 14.663 1.00 68.19 189 PRO A O 1
ATOM 1502 N N . ARG A 1 190 ? -21.996 2.500 15.504 1.00 66.12 190 ARG A N 1
ATOM 1503 C CA . ARG A 1 190 ? -21.225 3.520 14.782 1.00 66.12 190 ARG A CA 1
ATOM 1504 C C . ARG A 1 190 ? -20.437 4.372 15.760 1.00 66.12 190 ARG A C 1
ATOM 1506 O O . ARG A 1 190 ? -20.970 4.638 16.863 1.00 66.12 190 ARG A O 1
#

Sequence (190 aa):
MDDPEREITPIAGFLLCLLGLVLAGGIWALQTPENAPWGSLFVAGQAVAFGAYAAALILVRCRPKAASIWLILILVIAVGLRVEAFLRSPDLSTDLYRYIWDGRVINAGINPYLYAPSDPQLESLRDPLWRYINFKHISTIYPPTAQILFAVLARMNVDPVNTFRLIFLLFDLATVVVLWRLLLQFQLPR

Foldseek 3Di:
DPDPLVVLLVLLLVLLLLLLVLVVVLVVLLVDDPPDPSVVVSVVSNVSSVVSNVSSVVSCVVRVDDNPVSVVVSVVSVVVVLVVVLPDDPPNDLCLLVLLLLLLCVLVVHHQQPAFQPDPVCVVSDDPSSVSDPPRRHGDPDDVVSSVVSVVLNVVPDDSRVVVSVVVVVVVVVVVVVVVVVCVVVVGHD

Mean predicted aligned error: 8.7 Å